Protein AF-A0A6I4ZEW6-F1 (afdb_monomer)

Mean predicted aligned error: 11.58 Å

Sequence (324 aa):
MRKKKIILRSLIVAILAIAGCTTSMFTWVALDTNDSAGEAEEFLHLLRERKTAEAYHDTTTAHFRALQTPQEFDKMMELLGLPLTYRLDVWRDRTLELDNRSRIRGTLIDLGGQDVKFTVDVVREQGDWKINAFVDDDRANVGPGAWFKQIPLREDLNLLTGKTMKVFRESIEAGDMSAFYNAMSDSFTIGITLERLQIKFRSYMDANYDLTGIEDLEPTYQELPVFEDIGLGIDEEDFTTIEDVMILRGYYPLKPKPVPFKLSYVYEHPEWKLFQFDISEPTITELSPQDCILWLQTQENKDPAQCFDIELNRTQRGIITDSR

Foldseek 3Di:
DVVVVVVVVVVVVVVVVVVVVVVVVVVVQCVQCVQLLVLVVVLLVCLLVVVLVCSVPPFADPFQCVQAPSVRSSLLSVQQPPSWAWDFPPVPQKDGCDPQKIKGWTWTQGPVRDTFIWIFIWGDDPNHIHTQEIETPVCVPVGGYYYYPGDDDLVVVLLVVLVLLVQVLVCLQVLACPSNLVQADPLQCVQDPRVRVSVVCVCSSVVVDPCPCLSVFGWDWPDRWDFDWDWDDPDPVRIDIDGGWTWTWTWRLDPPAIKTWIWTWDCDPPDTGTRDTDIDDRALAPDQLVVSQVSLVVHPHNPSCRSCVPVSVCVVVPPPPDDD

Radius of gyration: 28.44 Å; Cα contacts (8 Å, |Δi|>4): 461; chains: 1; bounding box: 77×47×100 Å

Solvent-accessible surface area (backbone atoms only — not comparable to full-atom values): 18182 Å² total; per-residue (Å²): 116,70,68,63,57,52,55,52,51,54,50,51,53,51,50,53,52,53,51,51,54,51,52,53,51,52,53,49,52,55,63,70,48,45,59,55,48,49,45,53,50,49,35,54,46,28,35,38,69,62,35,48,67,55,29,57,66,73,38,35,32,74,63,15,59,71,70,38,50,74,66,59,49,47,53,51,45,53,72,46,31,64,51,50,43,72,49,67,55,74,85,76,35,50,53,76,73,50,94,61,29,35,41,39,39,37,32,35,40,36,78,86,70,45,80,42,50,29,34,36,34,30,31,57,58,99,85,42,62,24,38,30,22,42,22,25,58,91,47,68,83,82,58,54,25,76,47,68,95,68,84,67,55,72,70,55,45,46,52,51,53,22,52,52,49,41,43,46,49,55,17,42,78,67,71,43,50,66,67,36,56,72,59,35,23,69,76,34,58,74,77,46,52,68,67,59,54,42,59,73,48,38,65,56,42,74,64,62,70,85,60,84,66,55,49,78,49,75,63,47,65,77,56,77,73,42,73,44,73,50,68,49,55,95,49,96,90,56,61,48,72,43,71,65,26,38,37,44,42,32,29,36,82,46,80,98,39,28,35,39,38,41,41,27,28,33,76,54,88,97,40,79,24,46,46,42,86,44,75,51,74,68,40,62,84,83,45,53,61,67,54,32,53,58,53,31,72,78,43,91,73,60,65,64,63,77,53,58,54,63,72,64,56,40,67,76,65,70,64,79,78,85,77,134

Secondary structure (DSSP, 8-state):
-HHHHHHHHHHHHHHHHHHHHHHHHHHHHHHHTHHHHHHHHHHHHHHHTT-HHHIIIIIB-HHHHHHS-HHHHHHHHHHT-SSPEEE--TTTSBPPPBTTEEEEEEEEE-TTS-EEEEEEEEEEETTEEEEEEEEEGGGTTS-SEEE---PPPHHHHHHHHHHHHHHHHHHHHHT--HHHHHTB-HHHHHHS-HHHHHHHTHHHHHHT---TTGGGSPPEESS--EEEEEEEESSTTSEEEEEEEEEEEEEE--SSS-EEEEEEEEEETTEEEEEEEEE--S-STTS-HHHHHHHHTTSS---THHHH-HHHHHHHTT------

pLDDT: mean 84.47, std 12.37, range [37.59, 97.44]

Nearest PDB structures (foldseek):
  3blz-assembly1_D  TM=6.556E-01  e=1.735E-01  Shewanella baltica OS155
  8dte-assembly1_A  TM=4.978E-01  e=6.685E-02  Neisseria gonorrhoeae NCCP11945
  3ecf-assembly2_C  TM=5.643E-01  e=5.639E-01  Trichormus variabilis ATCC 29413
  3lyg-assembly1_A-2  TM=5.525E-01  e=1.170E+00  Colwellia psychrerythraea 34H
  4o7p-assembly1_B  TM=5.341E-01  e=5.031E+00  Mycobacterium tuberculosis

Structure (mmCIF, N/CA/C/O backbone):
data_AF-A0A6I4ZEW6-F1
#
_entry.id   AF-A0A6I4ZEW6-F1
#
loop_
_atom_site.group_PDB
_atom_site.id
_atom_site.type_symbol
_atom_site.label_atom_id
_atom_site.label_alt_id
_atom_site.label_comp_id
_atom_site.label_asym_id
_atom_site.label_entity_id
_atom_site.label_seq_id
_atom_site.pdbx_PDB_ins_code
_atom_site.Cartn_x
_atom_site.Cartn_y
_atom_site.Cartn_z
_atom_site.occupancy
_atom_site.B_iso_or_equiv
_atom_site.auth_seq_id
_atom_site.auth_comp_id
_atom_site.auth_asym_id
_atom_site.auth_atom_id
_atom_site.pdbx_PDB_model_num
ATOM 1 N N . MET A 1 1 ? 6.596 25.771 -70.088 1.00 62.19 1 MET A N 1
ATOM 2 C CA . MET A 1 1 ? 6.778 24.333 -69.749 1.00 62.19 1 MET A CA 1
ATOM 3 C C . MET A 1 1 ? 8.099 23.996 -69.041 1.00 62.19 1 MET A C 1
ATOM 5 O O . MET A 1 1 ? 8.076 23.170 -68.138 1.00 62.19 1 MET A O 1
ATOM 9 N N . ARG A 1 2 ? 9.238 24.628 -69.373 1.00 75.00 2 ARG A N 1
ATOM 10 C CA . ARG A 1 2 ? 10.562 24.311 -68.784 1.00 75.00 2 ARG A CA 1
ATOM 11 C C . ARG A 1 2 ? 10.673 24.582 -67.268 1.00 75.00 2 ARG A C 1
ATOM 13 O O . ARG A 1 2 ? 11.187 23.737 -66.550 1.00 75.00 2 ARG A O 1
ATOM 20 N N . LYS A 1 3 ? 10.093 25.688 -66.771 1.00 74.00 3 LYS A N 1
ATOM 21 C CA . LYS A 1 3 ? 10.074 26.037 -65.331 1.00 74.00 3 LYS A CA 1
ATOM 22 C C . LYS A 1 3 ? 9.332 25.004 -64.460 1.00 74.00 3 LYS A C 1
ATOM 24 O O . LYS A 1 3 ? 9.847 24.615 -63.423 1.00 74.00 3 LYS A O 1
ATOM 29 N N . LYS A 1 4 ? 8.186 24.478 -64.923 1.00 75.94 4 LYS A N 1
ATOM 30 C CA . LYS A 1 4 ? 7.420 23.432 -64.209 1.00 75.94 4 LYS A CA 1
ATOM 31 C C . LYS A 1 4 ? 8.205 22.117 -64.060 1.00 75.94 4 LYS A C 1
ATOM 33 O O . LYS A 1 4 ? 8.148 21.494 -63.009 1.00 75.94 4 LYS A O 1
ATOM 38 N N . LYS A 1 5 ? 8.984 21.725 -65.080 1.00 79.44 5 LYS A N 1
ATOM 39 C CA . LYS A 1 5 ? 9.842 20.523 -65.024 1.00 79.44 5 LYS A CA 1
ATOM 40 C C . LYS A 1 5 ? 11.017 20.671 -64.051 1.00 79.44 5 LYS A C 1
ATOM 42 O O . LYS A 1 5 ? 11.417 19.680 -63.453 1.00 79.44 5 LYS A O 1
ATOM 47 N N . ILE A 1 6 ? 11.564 21.879 -63.902 1.00 84.50 6 ILE A N 1
ATOM 48 C CA . ILE A 1 6 ? 12.651 22.150 -62.949 1.00 84.50 6 ILE A CA 1
ATOM 49 C C . ILE A 1 6 ? 12.119 22.072 -61.514 1.00 84.50 6 ILE A C 1
ATOM 51 O O . ILE A 1 6 ? 12.685 21.332 -60.721 1.00 84.50 6 ILE A O 1
ATOM 55 N N . ILE A 1 7 ? 10.984 22.725 -61.230 1.00 84.44 7 ILE A N 1
ATOM 56 C CA . ILE A 1 7 ? 10.347 22.714 -59.901 1.00 84.44 7 ILE A CA 1
ATOM 57 C C . ILE A 1 7 ? 9.987 21.285 -59.460 1.00 84.44 7 ILE A C 1
ATOM 59 O O . ILE A 1 7 ? 10.278 20.897 -58.332 1.00 84.44 7 ILE A O 1
ATOM 63 N N . LEU A 1 8 ? 9.417 20.473 -60.359 1.00 85.12 8 LEU A N 1
ATOM 64 C CA . LEU A 1 8 ? 9.071 19.081 -60.053 1.00 85.12 8 LEU A CA 1
ATOM 65 C C . LEU A 1 8 ? 10.310 18.225 -59.737 1.00 85.12 8 LEU A C 1
ATOM 67 O O . LEU A 1 8 ? 10.281 17.430 -58.806 1.00 85.12 8 LEU A O 1
ATOM 71 N N . ARG A 1 9 ? 11.416 18.407 -60.474 1.00 87.50 9 ARG A N 1
ATOM 72 C CA . ARG A 1 9 ? 12.669 17.678 -60.217 1.00 87.50 9 ARG A CA 1
ATOM 73 C C . ARG A 1 9 ? 13.293 18.062 -58.878 1.00 87.50 9 ARG A C 1
ATOM 75 O O . ARG A 1 9 ? 13.709 17.171 -58.150 1.00 87.50 9 ARG A O 1
ATOM 82 N N . SER A 1 10 ? 13.313 19.350 -58.532 1.00 83.62 10 SER A N 1
ATOM 83 C CA . SER A 1 10 ? 13.790 19.793 -57.216 1.00 83.62 10 SER A CA 1
ATOM 84 C C . SER A 1 10 ? 12.930 19.250 -56.074 1.00 83.62 10 SER A C 1
ATOM 86 O O . SER A 1 10 ? 13.472 18.859 -55.048 1.00 83.62 10 SER A O 1
ATOM 88 N N . LEU A 1 11 ? 11.610 19.159 -56.266 1.00 87.31 11 LEU A N 1
ATOM 89 C CA . LEU A 1 11 ? 10.698 18.637 -55.248 1.00 87.31 11 LEU A CA 1
ATOM 90 C C . LEU A 1 11 ? 10.891 17.129 -55.023 1.00 87.31 11 LEU A C 1
ATOM 92 O O . LEU A 1 11 ? 10.929 16.682 -53.884 1.00 87.31 11 LEU A O 1
ATOM 96 N N . ILE A 1 12 ? 11.097 16.355 -56.095 1.00 88.31 12 ILE A N 1
ATOM 97 C CA . ILE A 1 12 ? 11.402 14.917 -56.004 1.00 88.31 12 ILE A CA 1
ATOM 98 C C . ILE A 1 12 ? 12.728 14.682 -55.270 1.00 88.31 12 ILE A C 1
ATOM 100 O O . ILE A 1 12 ? 12.793 13.824 -54.396 1.00 88.31 12 ILE A O 1
ATOM 104 N N . VAL A 1 13 ? 13.773 15.456 -55.585 1.00 88.38 13 VAL A N 1
ATOM 105 C CA . VAL A 1 13 ? 15.075 15.344 -54.902 1.00 88.38 13 VAL A CA 1
ATOM 106 C C . VAL A 1 13 ? 14.951 15.693 -53.418 1.00 88.38 13 VAL A C 1
ATOM 108 O O . VAL A 1 13 ? 15.500 14.979 -52.587 1.00 88.38 13 VAL A O 1
ATOM 111 N N . ALA A 1 14 ? 14.190 16.737 -53.075 1.00 86.12 14 ALA A N 1
ATOM 112 C CA . ALA A 1 14 ? 13.941 17.104 -51.683 1.00 86.12 14 ALA A CA 1
ATOM 113 C C . ALA A 1 14 ? 13.192 15.997 -50.919 1.00 86.12 14 ALA A C 1
ATOM 115 O O . ALA A 1 14 ? 13.605 15.637 -49.822 1.00 86.12 14 ALA A O 1
ATOM 116 N N . ILE A 1 15 ? 12.146 15.405 -51.507 1.00 88.38 15 ILE A N 1
ATOM 117 C CA . ILE A 1 15 ? 11.402 14.298 -50.881 1.00 88.38 15 ILE A CA 1
ATOM 118 C C . ILE A 1 15 ? 12.298 13.072 -50.691 1.00 88.38 15 ILE A C 1
ATOM 120 O O . ILE A 1 15 ? 12.280 12.480 -49.619 1.00 88.38 15 ILE A O 1
ATOM 124 N N . LEU A 1 16 ? 13.106 12.704 -51.691 1.00 84.62 16 LEU A N 1
ATOM 125 C CA . LEU A 1 16 ? 14.027 11.568 -51.582 1.00 84.62 16 LEU A CA 1
ATOM 126 C C . LEU A 1 16 ? 15.111 11.797 -50.522 1.00 84.62 16 LEU A C 1
ATOM 128 O O . LEU A 1 16 ? 15.464 10.860 -49.814 1.00 84.62 16 LEU A O 1
ATOM 132 N N . ALA A 1 17 ? 15.606 13.029 -50.376 1.00 86.88 17 ALA A N 1
ATOM 133 C CA . ALA A 1 17 ? 16.561 13.376 -49.328 1.00 86.88 17 ALA A CA 1
ATOM 134 C C . ALA A 1 17 ? 15.932 13.272 -47.928 1.00 86.88 17 ALA A C 1
ATOM 136 O O . ALA A 1 17 ? 16.521 12.667 -47.038 1.00 86.88 17 ALA A O 1
ATOM 137 N N . ILE A 1 18 ? 14.714 13.794 -47.740 1.00 85.12 18 ILE A N 1
ATOM 138 C CA . ILE A 1 18 ? 13.984 13.688 -46.466 1.00 85.12 18 ILE A CA 1
ATOM 139 C C . ILE A 1 18 ? 13.653 12.224 -46.153 1.00 85.12 18 ILE A C 1
ATOM 141 O O . ILE A 1 18 ? 13.860 11.772 -45.028 1.00 85.12 18 ILE A O 1
ATOM 145 N N . ALA A 1 19 ? 13.187 11.465 -47.147 1.00 81.25 19 ALA A N 1
ATOM 146 C CA . ALA A 1 19 ? 12.904 10.043 -47.000 1.00 81.25 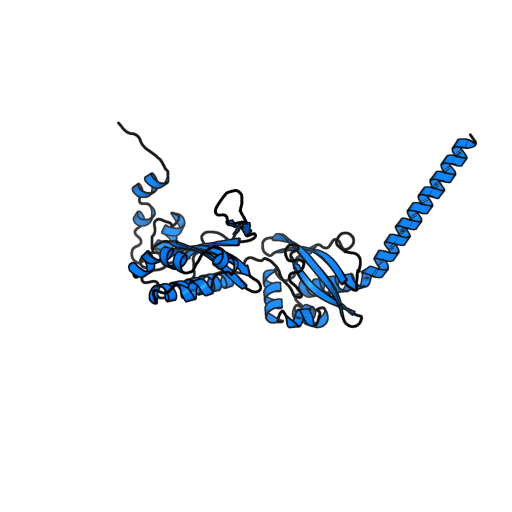19 ALA A CA 1
ATOM 147 C C . ALA A 1 19 ? 14.166 9.264 -46.608 1.00 81.25 19 ALA A C 1
ATOM 149 O O . ALA A 1 19 ? 14.101 8.481 -45.676 1.00 81.25 19 ALA A O 1
ATOM 150 N N . GLY A 1 20 ? 15.310 9.527 -47.250 1.00 83.06 20 GLY A N 1
ATOM 151 C CA . GLY A 1 20 ? 16.589 8.894 -46.915 1.00 83.06 20 GLY A CA 1
ATOM 152 C C . GLY A 1 20 ? 17.084 9.229 -45.506 1.00 83.06 20 GLY A C 1
ATOM 153 O O . GLY A 1 20 ? 17.502 8.330 -44.783 1.00 83.06 20 GLY A O 1
ATOM 154 N N . CYS A 1 21 ? 16.995 10.497 -45.088 1.00 82.00 21 CYS A N 1
ATOM 155 C CA . CYS A 1 21 ? 17.388 10.907 -43.736 1.00 82.00 21 CYS A CA 1
ATOM 156 C C . CYS A 1 21 ? 16.485 10.286 -42.660 1.00 82.00 21 CYS A C 1
ATOM 158 O O . CYS A 1 21 ? 16.973 9.841 -41.621 1.00 82.00 21 CYS A O 1
ATOM 160 N N . THR A 1 22 ? 15.174 10.236 -42.911 1.00 79.81 22 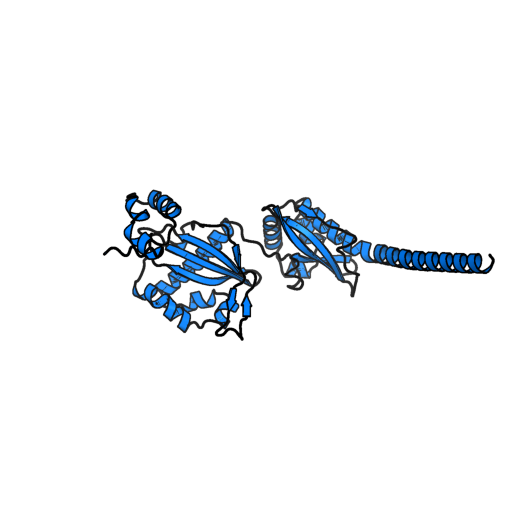THR A N 1
ATOM 161 C CA . THR A 1 22 ? 14.219 9.632 -41.973 1.00 79.81 22 THR A CA 1
ATOM 162 C C . THR A 1 22 ? 14.418 8.123 -41.875 1.00 79.81 22 THR A C 1
ATOM 164 O O . THR A 1 22 ? 14.558 7.624 -40.763 1.00 79.81 22 THR A O 1
ATOM 167 N N . THR A 1 23 ? 14.551 7.389 -42.988 1.00 73.88 23 THR A N 1
ATOM 168 C CA . THR A 1 23 ? 14.849 5.947 -42.920 1.00 73.88 23 THR A CA 1
ATOM 169 C C . THR A 1 23 ? 16.179 5.658 -42.246 1.00 73.88 23 THR A C 1
ATOM 171 O O . THR A 1 23 ? 16.209 4.752 -41.422 1.00 73.88 23 THR A O 1
ATOM 174 N N . SER A 1 24 ? 17.243 6.431 -42.508 1.00 72.88 24 SER A N 1
ATOM 175 C CA . SER A 1 24 ? 18.534 6.217 -41.837 1.00 72.88 24 SER A CA 1
ATOM 176 C C . SER A 1 24 ? 18.447 6.406 -40.322 1.00 72.88 24 SER A C 1
ATOM 178 O O . SER A 1 24 ? 19.003 5.606 -39.571 1.00 72.88 24 SER A O 1
ATOM 180 N N . MET A 1 25 ? 17.704 7.424 -39.871 1.00 74.81 25 MET A N 1
ATOM 181 C CA . MET A 1 25 ? 17.493 7.692 -38.449 1.00 74.81 25 MET A CA 1
ATOM 182 C C . MET A 1 25 ? 16.694 6.560 -37.793 1.00 74.81 25 MET A C 1
ATOM 184 O O . MET A 1 25 ? 17.085 6.071 -36.738 1.00 74.81 25 MET A O 1
ATOM 188 N N . PHE A 1 26 ? 15.636 6.077 -38.451 1.00 71.12 26 PHE A N 1
ATOM 189 C CA . PHE A 1 26 ? 14.843 4.951 -37.958 1.00 71.12 26 PHE A CA 1
ATOM 190 C C . PHE A 1 26 ? 15.623 3.633 -37.920 1.00 71.12 26 PHE A C 1
ATOM 192 O O . PHE A 1 26 ? 15.496 2.896 -36.948 1.00 71.12 26 PHE A O 1
ATOM 199 N N . THR A 1 27 ? 16.464 3.342 -38.918 1.00 68.62 27 THR A N 1
ATOM 200 C CA . THR A 1 27 ? 17.327 2.149 -38.889 1.00 68.62 27 THR A CA 1
ATOM 201 C C . THR A 1 27 ? 18.400 2.225 -37.811 1.00 68.62 27 THR A C 1
ATOM 203 O O . THR A 1 27 ? 18.719 1.200 -37.223 1.00 68.62 27 THR A O 1
ATOM 206 N N . TRP A 1 28 ? 18.944 3.414 -37.532 1.00 70.06 28 TRP A N 1
ATOM 207 C CA . TRP A 1 28 ? 19.934 3.586 -36.470 1.00 70.06 28 TRP A CA 1
ATOM 208 C C . TRP A 1 28 ? 19.309 3.347 -35.094 1.00 70.06 28 TRP A C 1
ATOM 210 O O . TRP A 1 28 ? 19.798 2.500 -34.358 1.00 70.06 28 TRP A O 1
ATOM 220 N N . VAL A 1 29 ? 18.164 3.976 -34.804 1.00 64.62 29 VAL A N 1
ATOM 221 C CA . VAL A 1 29 ? 17.418 3.737 -33.555 1.00 64.62 29 VAL A CA 1
ATOM 222 C C . VAL A 1 29 ? 17.021 2.265 -33.416 1.00 64.62 29 VAL A C 1
ATOM 224 O O . VAL A 1 29 ? 17.160 1.698 -32.339 1.00 64.62 29 VAL A O 1
ATOM 227 N N . ALA A 1 30 ? 16.568 1.624 -34.498 1.00 62.75 30 ALA A N 1
ATOM 228 C CA . ALA A 1 30 ? 16.168 0.220 -34.467 1.00 62.75 30 ALA A CA 1
ATOM 229 C C . ALA A 1 30 ? 17.332 -0.746 -34.205 1.00 62.75 30 ALA A C 1
ATOM 231 O O . ALA A 1 30 ? 17.093 -1.787 -33.613 1.00 62.75 30 ALA A O 1
ATOM 232 N N . LEU A 1 31 ? 18.554 -0.437 -34.650 1.00 66.06 31 LEU A N 1
ATOM 233 C CA . LEU A 1 31 ? 19.732 -1.276 -34.401 1.00 66.06 31 LEU A CA 1
ATOM 234 C C . LEU A 1 31 ? 20.334 -1.038 -33.017 1.00 66.06 31 LEU A C 1
ATOM 236 O O . LEU A 1 31 ? 20.744 -1.997 -32.378 1.00 66.06 31 LEU A O 1
ATOM 240 N N . ASP A 1 32 ? 20.381 0.217 -32.573 1.00 67.25 32 ASP A N 1
ATOM 241 C CA . ASP A 1 32 ? 20.989 0.596 -31.295 1.00 67.25 32 ASP A CA 1
ATOM 242 C C . ASP A 1 32 ? 20.117 0.120 -30.123 1.00 67.25 32 ASP A C 1
ATOM 244 O O . ASP A 1 32 ? 20.606 -0.519 -29.205 1.00 67.25 32 ASP A O 1
ATOM 248 N N . THR A 1 33 ? 18.794 0.306 -30.222 1.00 62.66 33 THR A N 1
ATOM 249 C CA . THR A 1 33 ? 17.847 -0.005 -29.132 1.00 62.66 33 THR A CA 1
ATOM 250 C C . THR A 1 33 ? 17.285 -1.428 -29.134 1.00 62.66 33 THR A C 1
ATOM 252 O O . THR A 1 33 ? 16.393 -1.749 -28.342 1.00 62.66 33 THR A O 1
ATOM 255 N N . ASN A 1 34 ? 17.733 -2.286 -30.055 1.00 68.62 34 ASN A N 1
ATOM 256 C CA . ASN A 1 34 ? 17.187 -3.637 -30.178 1.00 68.62 34 ASN A CA 1
ATOM 257 C C . ASN A 1 34 ? 17.508 -4.497 -28.950 1.00 68.62 34 ASN A C 1
ATOM 259 O O . ASN A 1 34 ? 16.669 -5.287 -28.524 1.00 68.62 34 ASN A O 1
ATOM 263 N N . ASP A 1 35 ? 18.700 -4.318 -28.380 1.00 81.44 35 ASP A N 1
ATOM 264 C CA . ASP A 1 35 ? 19.226 -5.211 -27.351 1.00 81.44 35 ASP A CA 1
ATOM 265 C C . ASP A 1 35 ? 18.598 -4.927 -25.978 1.00 81.44 35 ASP A C 1
ATOM 267 O O . ASP A 1 35 ? 18.123 -5.853 -25.323 1.00 81.44 35 ASP A O 1
ATOM 271 N N . SER A 1 36 ? 18.498 -3.656 -25.560 1.00 86.94 36 SER A N 1
ATOM 272 C CA . SER A 1 36 ? 17.860 -3.309 -24.277 1.00 86.94 36 SER A CA 1
ATOM 273 C C . SER A 1 36 ? 16.382 -3.686 -24.231 1.00 86.94 36 SER A C 1
ATOM 275 O O . SER A 1 36 ? 15.852 -4.057 -23.182 1.00 86.94 36 SER A O 1
ATOM 277 N N . ALA A 1 37 ? 15.707 -3.605 -25.373 1.00 85.50 37 ALA A N 1
ATOM 278 C CA . ALA A 1 37 ? 14.302 -3.935 -25.454 1.00 85.50 37 AL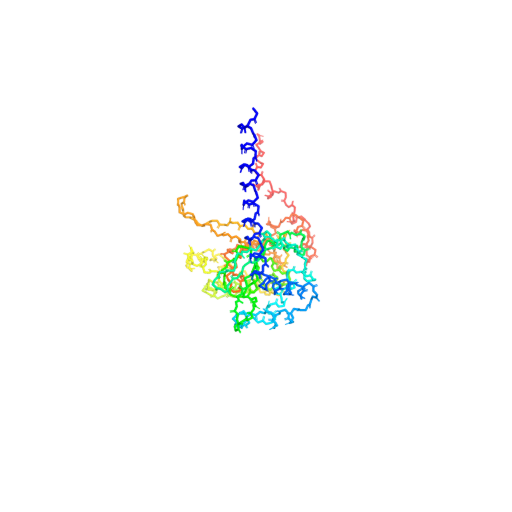A A CA 1
ATOM 279 C C . ALA A 1 37 ? 14.023 -5.424 -25.630 1.00 85.50 37 ALA A C 1
ATOM 281 O O . ALA A 1 37 ? 13.009 -5.888 -25.114 1.00 85.50 37 ALA A O 1
ATOM 282 N N . GLY A 1 38 ? 14.924 -6.166 -26.279 1.00 88.44 38 GLY A N 1
ATOM 283 C CA . GLY A 1 38 ? 14.895 -7.626 -26.247 1.00 88.44 38 GLY A CA 1
ATOM 284 C C . GLY A 1 38 ? 14.928 -8.144 -24.810 1.00 88.44 38 GLY A C 1
ATOM 285 O O . GLY A 1 38 ? 14.094 -8.967 -24.446 1.00 88.44 38 GLY A O 1
ATOM 286 N N . GLU A 1 39 ? 15.791 -7.569 -23.969 1.00 92.00 39 GLU A N 1
ATOM 287 C CA . GLU A 1 39 ? 15.915 -7.984 -22.569 1.00 92.00 39 GLU A CA 1
ATOM 288 C C . GLU A 1 39 ? 14.659 -7.690 -21.734 1.00 92.00 39 GLU A C 1
ATOM 290 O O . GLU A 1 39 ? 14.190 -8.524 -20.961 1.00 92.00 39 GLU A O 1
ATOM 295 N N . ALA A 1 40 ? 14.060 -6.509 -21.899 1.00 92.44 40 ALA A N 1
ATOM 296 C CA . ALA A 1 40 ? 12.807 -6.195 -21.216 1.00 92.44 40 ALA A CA 1
ATOM 297 C C . ALA A 1 40 ? 11.640 -7.065 -21.694 1.00 92.44 40 ALA A C 1
ATOM 299 O O . ALA A 1 40 ? 10.796 -7.461 -20.890 1.00 92.44 40 ALA A O 1
ATOM 300 N N . GLU A 1 41 ? 11.577 -7.368 -22.992 1.00 91.94 41 GLU A N 1
ATOM 301 C CA . GLU A 1 41 ? 10.586 -8.292 -23.539 1.00 91.94 41 GLU A CA 1
ATOM 302 C C . GLU A 1 41 ? 10.786 -9.709 -22.989 1.00 91.94 41 GLU A C 1
ATOM 304 O O . GLU A 1 41 ? 9.795 -10.350 -22.640 1.00 91.94 41 GLU A O 1
ATOM 309 N N . GLU A 1 42 ? 12.030 -10.174 -22.842 1.00 94.50 42 GLU A N 1
ATOM 310 C CA . GLU A 1 42 ? 12.369 -11.459 -22.220 1.00 94.50 42 GLU A CA 1
ATOM 311 C C . GLU A 1 42 ? 11.958 -11.509 -20.743 1.00 94.50 42 GLU A C 1
ATOM 313 O O . GLU A 1 42 ? 11.263 -12.441 -20.330 1.00 94.50 42 GLU A O 1
ATOM 318 N N . PHE A 1 43 ? 12.266 -10.473 -19.962 1.00 96.19 43 PHE A N 1
ATOM 319 C CA . PHE A 1 43 ? 11.801 -10.353 -18.579 1.00 96.19 43 PHE A CA 1
ATOM 320 C C . PHE A 1 43 ? 10.270 -10.446 -18.469 1.00 96.19 43 PHE A C 1
ATOM 322 O O . PHE A 1 43 ? 9.740 -11.272 -17.721 1.00 96.19 43 PHE A O 1
ATOM 329 N N . LEU A 1 44 ? 9.537 -9.647 -19.253 1.00 94.75 44 LEU A N 1
ATOM 330 C CA . LEU A 1 44 ? 8.069 -9.665 -19.266 1.00 94.75 44 LEU A CA 1
ATOM 331 C C . LEU A 1 44 ? 7.515 -11.012 -19.758 1.00 94.75 44 LEU A C 1
ATOM 333 O O . LEU A 1 44 ? 6.475 -11.475 -19.282 1.00 94.75 44 LEU A O 1
ATOM 337 N N . HIS A 1 45 ? 8.212 -11.663 -20.690 1.00 94.75 45 HIS A N 1
ATOM 338 C CA . HIS A 1 45 ? 7.869 -12.990 -21.183 1.00 94.75 45 HIS A CA 1
ATOM 339 C C . HIS A 1 45 ? 7.972 -14.048 -20.081 1.00 94.75 45 HIS A C 1
ATOM 341 O O . HIS A 1 45 ? 7.038 -14.831 -19.905 1.00 94.75 45 HIS A O 1
ATOM 347 N N . LEU A 1 46 ? 9.061 -14.052 -19.307 1.00 96.75 46 LEU A N 1
ATOM 348 C CA . LEU A 1 46 ? 9.244 -14.963 -18.175 1.00 96.75 46 LEU A CA 1
ATOM 349 C C . LEU A 1 46 ? 8.146 -14.771 -17.121 1.00 96.75 46 LEU A C 1
ATOM 351 O O . LEU A 1 46 ? 7.577 -15.753 -16.639 1.00 96.75 46 LEU A O 1
ATOM 355 N N . LEU A 1 47 ? 7.763 -13.522 -16.831 1.00 95.38 47 LEU A N 1
ATOM 356 C CA . LEU A 1 47 ? 6.636 -13.222 -15.942 1.00 95.38 47 LEU A CA 1
ATOM 357 C C . LEU A 1 47 ? 5.306 -13.752 -16.493 1.00 95.38 47 LEU A C 1
ATOM 359 O O . LEU A 1 47 ? 4.532 -14.382 -15.771 1.00 95.38 47 LEU A O 1
ATOM 363 N N . ARG A 1 48 ? 5.049 -13.592 -17.793 1.00 94.06 48 ARG A N 1
ATOM 364 C CA . ARG A 1 48 ? 3.877 -14.187 -18.453 1.00 94.06 48 ARG A CA 1
ATOM 365 C C . ARG A 1 48 ? 3.878 -15.719 -18.393 1.00 94.06 48 ARG A C 1
ATOM 367 O O . ARG A 1 48 ? 2.814 -16.324 -18.324 1.00 94.06 48 ARG A O 1
ATOM 374 N N . GLU A 1 49 ? 5.042 -16.359 -18.381 1.00 95.69 49 GLU A N 1
ATOM 375 C CA . GLU A 1 49 ? 5.183 -17.815 -18.228 1.00 95.69 49 GLU A CA 1
ATOM 376 C C . GLU A 1 49 ? 5.193 -18.297 -16.767 1.00 95.69 49 GLU A C 1
ATOM 378 O O . GLU A 1 49 ? 5.339 -19.495 -16.527 1.00 95.69 49 GLU A O 1
ATOM 383 N N . ARG A 1 50 ? 5.002 -17.398 -15.787 1.00 94.88 50 ARG A N 1
ATOM 384 C CA . ARG A 1 50 ? 5.101 -17.678 -14.339 1.00 94.88 50 ARG A CA 1
ATOM 385 C C . ARG A 1 50 ? 6.485 -18.162 -13.889 1.00 94.88 50 ARG A C 1
ATOM 387 O O . ARG A 1 50 ? 6.610 -18.827 -12.865 1.00 94.88 50 ARG A O 1
ATOM 394 N N . LYS A 1 51 ? 7.534 -17.814 -14.630 1.00 96.44 51 LYS A N 1
ATOM 395 C CA . LYS A 1 51 ? 8.931 -18.112 -14.296 1.00 96.44 51 LYS A CA 1
ATOM 396 C C . LYS A 1 51 ? 9.549 -16.953 -13.513 1.00 96.44 51 LYS A C 1
ATOM 398 O O . LYS A 1 51 ? 10.524 -16.345 -13.945 1.00 96.44 51 LYS A O 1
ATOM 403 N N . THR A 1 52 ? 8.956 -16.615 -12.369 1.00 95.25 52 THR A N 1
ATOM 404 C CA . THR A 1 52 ? 9.360 -15.458 -11.547 1.00 95.25 52 THR A CA 1
ATOM 405 C C . THR A 1 52 ? 10.791 -15.568 -11.039 1.00 95.25 52 THR A C 1
ATOM 407 O O . THR A 1 52 ? 11.518 -14.578 -11.052 1.00 95.25 52 THR A O 1
ATOM 410 N N . ALA A 1 53 ? 11.228 -16.772 -10.666 1.00 96.19 53 ALA A N 1
ATOM 411 C CA . ALA A 1 53 ? 12.597 -17.019 -10.227 1.00 96.19 53 ALA A CA 1
ATOM 412 C C . ALA A 1 53 ? 13.628 -16.756 -11.341 1.00 96.19 53 ALA A C 1
ATOM 414 O O . ALA A 1 53 ? 14.626 -16.089 -11.086 1.00 96.19 53 ALA A O 1
ATOM 415 N N . GLU A 1 54 ? 13.375 -17.234 -12.565 1.00 97.12 54 GLU A N 1
ATOM 416 C CA . GLU A 1 54 ? 14.241 -16.987 -13.733 1.00 97.12 54 GLU A CA 1
ATOM 417 C C . GLU A 1 54 ? 14.237 -15.494 -14.086 1.00 97.12 54 GLU A C 1
ATOM 419 O O . GLU A 1 54 ? 15.295 -14.878 -14.185 1.00 97.12 54 GLU A O 1
ATOM 424 N N . ALA A 1 55 ? 13.053 -14.868 -14.148 1.00 97.12 55 ALA A N 1
ATOM 425 C CA . ALA A 1 55 ? 12.922 -13.430 -14.387 1.00 97.12 55 ALA A CA 1
ATOM 426 C C . ALA A 1 55 ? 13.761 -12.622 -13.386 1.00 97.12 55 ALA A C 1
ATOM 428 O O . ALA A 1 55 ? 14.537 -11.752 -13.775 1.00 97.12 55 ALA A O 1
ATOM 429 N N . TYR A 1 56 ? 13.657 -12.948 -12.097 1.00 97.44 56 TYR A N 1
ATOM 430 C CA . TYR A 1 56 ? 14.387 -12.273 -11.034 1.00 97.44 56 TYR A CA 1
ATOM 431 C C . TYR A 1 56 ? 15.899 -12.532 -11.089 1.00 97.44 56 TYR A C 1
ATOM 433 O O . TYR A 1 56 ? 16.684 -11.598 -10.943 1.00 97.44 56 TYR A O 1
ATOM 441 N N . HIS A 1 57 ? 16.346 -13.774 -11.268 1.00 96.00 57 HIS A N 1
ATOM 442 C CA . HIS A 1 57 ? 17.771 -14.101 -11.184 1.00 96.00 57 HIS A CA 1
ATOM 443 C C . HIS A 1 57 ? 18.548 -13.764 -12.454 1.00 96.00 57 HIS A C 1
ATOM 445 O O . HIS A 1 57 ? 19.662 -13.242 -12.348 1.00 96.00 57 HIS A O 1
ATOM 451 N N . ASP A 1 58 ? 17.959 -14.022 -13.617 1.00 95.31 58 ASP A N 1
ATOM 452 C CA . ASP A 1 58 ? 18.696 -14.046 -14.878 1.00 95.31 58 ASP A CA 1
ATOM 453 C C . ASP A 1 58 ? 18.673 -12.681 -15.571 1.00 95.31 58 ASP A C 1
ATOM 455 O O . ASP A 1 58 ? 19.689 -12.263 -16.123 1.00 95.31 58 ASP A O 1
ATOM 459 N N . THR A 1 59 ? 17.569 -11.935 -15.445 1.00 96.50 59 THR A N 1
ATOM 460 C CA . THR A 1 59 ? 17.378 -10.682 -16.201 1.00 96.50 59 THR A CA 1
ATOM 461 C C . THR A 1 59 ? 17.592 -9.407 -15.376 1.00 96.50 59 THR A C 1
ATOM 463 O O . THR A 1 59 ? 17.800 -8.335 -15.939 1.00 96.50 59 THR A O 1
ATOM 466 N N . THR A 1 60 ? 17.557 -9.459 -14.037 1.00 97.19 60 THR A N 1
ATOM 467 C CA . THR A 1 60 ? 17.669 -8.241 -13.203 1.00 97.19 60 THR A CA 1
ATOM 468 C C . THR A 1 60 ? 19.117 -7.871 -12.864 1.00 97.19 60 THR A C 1
ATOM 470 O O . THR A 1 60 ? 20.040 -8.687 -12.950 1.00 97.19 60 THR A O 1
ATOM 473 N N . THR A 1 61 ? 19.360 -6.629 -12.444 1.00 97.12 61 THR A N 1
ATOM 474 C CA . THR A 1 61 ? 20.685 -6.190 -11.973 1.00 97.12 61 THR A CA 1
ATOM 475 C C . THR A 1 61 ? 21.012 -6.729 -10.579 1.00 97.12 61 THR A C 1
ATOM 477 O O . THR A 1 61 ? 20.136 -7.086 -9.790 1.00 97.12 61 THR A O 1
ATOM 480 N N . ALA A 1 62 ? 22.294 -6.729 -10.208 1.00 95.50 62 ALA A N 1
ATOM 481 C CA . ALA A 1 62 ? 22.691 -7.017 -8.830 1.00 95.50 62 ALA A CA 1
ATOM 482 C C . ALA A 1 62 ? 22.104 -6.004 -7.829 1.00 95.50 62 ALA A C 1
ATOM 484 O O . ALA A 1 62 ? 21.810 -6.371 -6.695 1.00 95.50 62 ALA A O 1
ATOM 485 N N . HIS A 1 63 ? 21.907 -4.749 -8.249 1.00 93.12 63 HIS A N 1
ATOM 486 C CA . HIS A 1 63 ? 21.324 -3.703 -7.408 1.00 93.12 63 HIS A CA 1
ATOM 487 C C . HIS A 1 63 ? 19.828 -3.935 -7.162 1.00 93.12 63 HIS A C 1
ATOM 489 O O . HIS A 1 63 ? 19.387 -3.815 -6.024 1.00 93.12 63 HIS A O 1
ATOM 495 N N . PHE A 1 64 ? 19.074 -4.350 -8.185 1.00 95.50 64 PHE A N 1
ATOM 496 C CA . PHE A 1 64 ? 17.686 -4.797 -8.031 1.00 95.50 64 PHE A CA 1
ATOM 497 C C . PHE A 1 64 ? 17.597 -5.859 -6.928 1.00 95.50 64 PHE A C 1
ATOM 499 O O . PHE A 1 64 ? 16.872 -5.696 -5.948 1.00 95.50 64 PHE A O 1
ATOM 506 N N . ARG A 1 65 ? 18.417 -6.911 -7.043 1.00 95.50 65 ARG A N 1
ATOM 507 C CA . ARG A 1 65 ? 18.423 -8.043 -6.104 1.00 95.50 65 ARG A CA 1
ATOM 508 C C . ARG A 1 65 ? 18.973 -7.727 -4.715 1.00 95.50 65 ARG A C 1
ATOM 510 O O . ARG A 1 65 ? 18.839 -8.543 -3.807 1.00 95.50 65 ARG A O 1
ATOM 517 N N . ALA A 1 66 ? 19.655 -6.595 -4.558 1.00 91.94 66 ALA A N 1
ATOM 518 C CA . ALA A 1 66 ? 20.140 -6.133 -3.263 1.00 91.94 66 ALA A CA 1
ATOM 519 C C . ALA A 1 66 ? 19.053 -5.393 -2.468 1.00 91.94 66 ALA A C 1
ATOM 521 O O . ALA A 1 66 ? 19.147 -5.339 -1.245 1.00 91.94 66 ALA A O 1
ATOM 522 N N . LEU A 1 67 ? 18.056 -4.819 -3.152 1.00 88.88 67 LEU A N 1
ATOM 523 C CA . LEU A 1 67 ? 16.993 -4.015 -2.539 1.00 88.88 67 LEU A CA 1
ATOM 524 C C . LEU A 1 67 ? 15.678 -4.770 -2.359 1.00 88.88 67 LEU A C 1
ATOM 526 O O . LEU A 1 67 ? 14.925 -4.455 -1.446 1.00 88.88 67 LEU A O 1
ATOM 530 N N . GLN A 1 68 ? 15.403 -5.748 -3.213 1.00 90.88 68 GLN A N 1
ATOM 531 C CA . GLN A 1 68 ? 14.200 -6.566 -3.146 1.00 90.88 68 GLN A CA 1
ATOM 532 C C . GLN A 1 68 ? 14.613 -8.026 -3.113 1.00 90.88 68 GLN A C 1
ATOM 534 O O . GLN A 1 68 ? 15.394 -8.442 -3.959 1.00 90.88 68 GLN A O 1
ATOM 539 N N . THR A 1 69 ? 14.107 -8.803 -2.161 1.00 92.88 69 THR A N 1
ATOM 540 C CA . THR A 1 69 ? 14.354 -10.247 -2.083 1.00 92.88 69 THR A CA 1
ATOM 541 C C . THR A 1 69 ? 13.542 -11.016 -3.135 1.00 92.88 69 THR A C 1
ATOM 543 O O . THR A 1 69 ? 12.516 -10.520 -3.611 1.00 92.88 69 THR A O 1
ATOM 546 N N . PRO A 1 70 ? 13.927 -12.265 -3.474 1.00 94.00 70 PRO A N 1
ATOM 547 C CA . PRO A 1 70 ? 13.139 -13.096 -4.384 1.00 94.00 70 PRO A CA 1
ATOM 548 C C . PRO A 1 70 ? 11.689 -13.289 -3.919 1.00 94.00 70 PRO A C 1
ATOM 550 O O . PRO A 1 70 ? 10.783 -13.288 -4.742 1.00 94.00 70 PRO A O 1
ATOM 553 N N . GLN A 1 71 ? 11.458 -13.433 -2.608 1.00 90.69 71 GLN A N 1
ATOM 554 C CA . GLN A 1 71 ? 10.123 -13.631 -2.036 1.00 90.69 71 GLN A CA 1
ATOM 555 C C . GLN A 1 71 ? 9.255 -12.373 -2.149 1.00 90.69 71 GLN A C 1
ATOM 557 O O . GLN A 1 71 ? 8.075 -12.467 -2.472 1.00 90.69 71 GLN A O 1
ATOM 562 N N . GLU A 1 72 ? 9.830 -11.194 -1.902 1.00 88.62 72 GLU A N 1
ATOM 563 C CA . GLU A 1 72 ? 9.123 -9.918 -2.070 1.00 88.62 72 GLU A CA 1
ATOM 564 C C . GLU A 1 72 ? 8.790 -9.649 -3.538 1.00 88.62 72 GLU A C 1
ATOM 566 O O . GLU A 1 72 ? 7.704 -9.157 -3.841 1.00 88.62 72 GLU A O 1
ATOM 571 N N . PHE A 1 73 ? 9.707 -9.992 -4.447 1.00 92.69 73 PHE A N 1
ATOM 572 C CA . PHE A 1 73 ? 9.464 -9.906 -5.881 1.00 92.69 73 PHE A CA 1
ATOM 573 C C . PHE A 1 73 ? 8.341 -10.850 -6.318 1.00 92.69 73 PHE A C 1
ATOM 575 O O . PHE A 1 73 ? 7.415 -10.414 -6.993 1.00 92.69 73 PHE A O 1
ATOM 582 N N . ASP A 1 74 ? 8.387 -12.116 -5.900 1.00 91.56 74 ASP A N 1
ATOM 583 C CA . ASP A 1 74 ? 7.369 -13.116 -6.236 1.00 91.56 74 ASP A CA 1
ATOM 584 C C . ASP A 1 74 ? 5.982 -12.686 -5.744 1.00 91.56 74 ASP A C 1
ATOM 586 O O . ASP A 1 74 ? 5.045 -12.615 -6.538 1.00 91.56 74 ASP A O 1
ATOM 590 N N . LYS A 1 75 ? 5.885 -12.242 -4.481 1.00 86.06 75 LYS A N 1
ATOM 591 C CA . LYS A 1 75 ? 4.650 -11.679 -3.922 1.00 86.06 75 LYS A CA 1
ATOM 592 C C . LYS A 1 75 ? 4.151 -10.488 -4.744 1.00 86.06 75 LYS A C 1
ATOM 594 O O . LYS A 1 75 ? 2.974 -10.435 -5.076 1.00 86.06 75 LYS A O 1
ATOM 599 N N . MET A 1 76 ? 5.024 -9.547 -5.113 1.00 86.75 76 MET A N 1
ATOM 600 C CA . MET A 1 76 ? 4.643 -8.410 -5.963 1.00 86.75 76 MET A CA 1
ATOM 601 C C . MET A 1 76 ? 4.096 -8.874 -7.320 1.00 86.75 76 MET A C 1
ATOM 603 O O . MET A 1 76 ? 3.098 -8.344 -7.799 1.00 86.75 76 MET A O 1
ATOM 607 N N . MET A 1 77 ? 4.712 -9.879 -7.944 1.00 90.00 77 MET A N 1
ATOM 608 C CA . MET A 1 77 ? 4.230 -10.399 -9.223 1.00 90.00 77 MET A CA 1
ATOM 609 C C . MET A 1 77 ? 2.873 -11.100 -9.079 1.00 90.00 77 MET A C 1
ATOM 611 O O . MET A 1 77 ? 2.005 -10.914 -9.932 1.00 90.00 77 MET A O 1
ATOM 615 N N . GLU A 1 78 ? 2.650 -11.859 -8.002 1.00 85.12 78 GLU A N 1
ATOM 616 C CA . GLU A 1 78 ? 1.342 -12.451 -7.692 1.00 85.12 78 GLU A CA 1
ATOM 617 C C . GLU A 1 78 ? 0.247 -11.387 -7.566 1.00 85.12 78 GLU A C 1
ATOM 619 O O . GLU A 1 78 ? -0.833 -11.560 -8.137 1.00 85.12 78 GLU A O 1
ATOM 624 N N . LEU A 1 79 ? 0.542 -10.264 -6.900 1.00 79.12 79 LEU A N 1
ATOM 625 C CA . LEU A 1 79 ? -0.374 -9.126 -6.772 1.00 79.12 79 LEU A CA 1
ATOM 626 C C . LEU A 1 79 ? -0.692 -8.470 -8.130 1.00 79.12 79 LEU A C 1
ATOM 628 O O . LEU A 1 79 ? -1.822 -8.038 -8.367 1.00 79.12 79 LEU A O 1
ATOM 632 N N . LEU A 1 80 ? 0.264 -8.452 -9.064 1.00 82.62 80 LEU A N 1
ATOM 633 C CA . LEU A 1 80 ? 0.047 -8.006 -10.449 1.00 82.62 80 LEU A CA 1
ATOM 634 C C . LEU A 1 80 ? -0.773 -8.997 -11.286 1.00 82.62 80 LEU A C 1
ATOM 636 O O . LEU A 1 80 ? -1.199 -8.655 -12.387 1.00 82.62 80 LEU A O 1
ATOM 640 N N . GLY A 1 81 ? -1.032 -10.199 -10.766 1.00 81.94 81 GLY A N 1
ATOM 641 C CA . GLY A 1 81 ? -1.913 -11.183 -11.379 1.00 81.94 81 GLY A CA 1
ATOM 642 C C . GLY A 1 81 ? -1.224 -12.083 -12.394 1.00 81.94 81 GLY A C 1
ATOM 643 O O . GLY A 1 81 ? -1.531 -12.042 -13.582 1.00 81.94 81 GLY A O 1
ATOM 644 N N . LEU A 1 82 ? -0.321 -12.952 -11.935 1.00 82.69 82 LEU A N 1
ATOM 645 C CA . LEU A 1 82 ? 0.325 -13.927 -12.815 1.00 82.69 82 LEU A CA 1
ATOM 646 C C . LEU A 1 82 ? -0.659 -14.973 -13.399 1.00 82.69 82 LEU A C 1
ATOM 648 O O . LEU A 1 82 ? -1.451 -15.578 -12.668 1.00 82.69 82 LEU A O 1
ATOM 652 N N . PRO A 1 83 ? -0.555 -15.345 -14.692 1.00 85.50 83 PRO A N 1
ATOM 653 C CA . PRO A 1 83 ? 0.433 -14.879 -15.662 1.00 85.50 83 PRO A CA 1
ATOM 654 C C . PRO A 1 83 ? 0.194 -13.424 -16.064 1.00 85.50 83 PRO A C 1
ATOM 656 O O . PRO A 1 83 ? -0.937 -13.027 -16.339 1.00 85.50 83 PRO A O 1
ATOM 659 N N . LEU A 1 84 ? 1.280 -12.655 -16.139 1.00 87.31 84 LEU A N 1
ATOM 660 C CA . LEU A 1 84 ? 1.194 -11.231 -16.426 1.00 87.31 84 LEU A CA 1
ATOM 661 C C . LEU A 1 84 ? 0.529 -10.995 -17.788 1.00 87.31 84 LEU A C 1
ATOM 663 O O . LEU A 1 84 ? 1.008 -11.473 -18.821 1.00 87.31 84 LEU A O 1
ATOM 667 N N . THR A 1 85 ? -0.560 -10.230 -17.795 1.00 88.69 85 THR A N 1
ATOM 668 C CA . THR A 1 85 ? -1.206 -9.778 -19.028 1.00 88.69 85 THR A CA 1
ATOM 669 C C . THR A 1 85 ? -0.787 -8.343 -19.295 1.00 88.69 85 THR A C 1
ATOM 671 O O . THR A 1 85 ? -1.033 -7.461 -18.479 1.00 88.69 85 THR A O 1
ATOM 674 N N . TYR A 1 86 ? -0.142 -8.098 -20.435 1.00 90.50 86 TYR A N 1
ATOM 675 C CA . TYR A 1 86 ? 0.380 -6.778 -20.769 1.00 90.50 86 TYR A CA 1
ATOM 676 C C . TYR A 1 86 ? 0.223 -6.447 -22.253 1.00 90.50 86 TYR A C 1
ATOM 678 O O . TYR A 1 86 ? 0.127 -7.323 -23.115 1.00 90.50 86 TYR A O 1
ATOM 686 N N . ARG A 1 87 ? 0.216 -5.148 -22.543 1.00 89.12 87 ARG A N 1
ATOM 687 C CA . ARG A 1 87 ? 0.269 -4.560 -23.879 1.00 89.12 87 ARG A CA 1
ATOM 688 C C . ARG A 1 87 ? 1.509 -3.686 -23.974 1.00 89.12 87 ARG A C 1
ATOM 690 O O . ARG A 1 87 ? 1.755 -2.855 -23.101 1.00 89.12 87 ARG A O 1
ATOM 697 N N . LEU A 1 88 ? 2.271 -3.892 -25.042 1.00 85.75 88 LEU A N 1
ATOM 698 C CA . LEU A 1 88 ? 3.512 -3.183 -25.312 1.00 85.75 88 LEU A CA 1
ATOM 699 C C . LEU A 1 88 ? 3.497 -2.712 -26.769 1.00 85.75 88 LEU A C 1
ATOM 701 O O . LEU A 1 88 ? 3.561 -3.544 -27.675 1.00 85.75 88 LEU A O 1
ATOM 705 N N . ASP A 1 89 ? 3.425 -1.399 -27.010 1.00 79.00 89 ASP A N 1
ATOM 706 C CA . ASP A 1 89 ? 3.692 -0.846 -28.340 1.00 79.00 89 ASP A CA 1
ATOM 707 C C . ASP A 1 89 ? 5.180 -0.539 -28.437 1.00 79.00 89 ASP A C 1
ATOM 709 O O . ASP A 1 89 ? 5.644 0.597 -28.329 1.00 79.00 89 ASP A O 1
ATOM 713 N N . VAL A 1 90 ? 5.915 -1.617 -28.676 1.00 62.84 90 VAL A N 1
ATOM 714 C CA . VAL A 1 90 ? 7.369 -1.721 -28.736 1.00 62.84 90 VAL A CA 1
ATOM 715 C C . VAL A 1 90 ? 8.047 -0.533 -29.430 1.00 62.84 90 VAL A C 1
ATOM 717 O O . VAL A 1 90 ? 9.094 -0.081 -29.003 1.00 62.84 90 VAL A O 1
ATOM 720 N N . TRP A 1 91 ? 7.462 0.021 -30.489 1.00 64.69 91 TRP A N 1
ATOM 721 C CA . TRP A 1 91 ? 8.084 1.108 -31.247 1.00 64.69 91 TRP A CA 1
ATOM 722 C C . TRP A 1 91 ? 7.775 2.514 -30.697 1.00 64.69 91 TRP A C 1
ATOM 724 O O . TRP A 1 91 ? 8.572 3.433 -30.858 1.00 64.69 91 TRP A O 1
ATOM 734 N N . ARG A 1 92 ? 6.614 2.702 -30.057 1.00 70.69 92 ARG A N 1
ATOM 735 C CA . ARG A 1 92 ? 6.173 4.001 -29.518 1.00 70.69 92 ARG A CA 1
ATOM 736 C C . ARG A 1 92 ? 6.662 4.221 -28.091 1.00 70.69 92 ARG A C 1
ATOM 738 O O . ARG A 1 92 ? 6.936 5.353 -27.706 1.00 70.69 92 ARG A O 1
ATOM 745 N N . ASP A 1 93 ? 6.757 3.143 -27.327 1.00 72.75 93 ASP A N 1
ATOM 746 C CA . ASP A 1 93 ? 6.844 3.215 -25.875 1.00 72.75 93 ASP A CA 1
ATOM 747 C C . ASP A 1 93 ? 8.293 3.053 -25.356 1.00 72.75 93 ASP A C 1
ATOM 749 O O . ASP A 1 93 ? 8.514 2.881 -24.158 1.00 72.75 93 ASP A O 1
ATOM 753 N N . ARG A 1 94 ? 9.292 3.147 -26.250 1.00 76.00 94 ARG A N 1
ATOM 754 C CA . ARG A 1 94 ? 10.736 3.103 -25.950 1.00 76.00 94 ARG A CA 1
ATOM 755 C C . ARG A 1 94 ? 11.341 4.509 -25.873 1.00 76.00 94 ARG A C 1
ATOM 757 O O . ARG A 1 94 ? 11.041 5.369 -26.703 1.00 76.00 94 ARG A O 1
ATOM 764 N N . THR A 1 95 ? 12.251 4.736 -24.929 1.00 74.69 95 THR A N 1
ATOM 765 C CA . THR A 1 95 ? 13.160 5.893 -24.961 1.00 74.69 95 THR A CA 1
ATOM 766 C C . THR A 1 95 ? 14.451 5.553 -25.704 1.00 74.69 95 THR A C 1
ATOM 768 O O . THR A 1 95 ? 14.833 4.390 -25.790 1.00 74.69 95 THR A O 1
ATOM 771 N N . LEU A 1 96 ? 15.149 6.571 -26.218 1.00 73.88 96 LEU A N 1
ATOM 772 C CA . LEU A 1 96 ? 16.504 6.386 -26.746 1.00 73.88 96 LEU A CA 1
ATOM 773 C C . LEU A 1 96 ? 17.441 5.884 -25.642 1.00 73.88 96 LEU A C 1
ATOM 775 O O . LEU A 1 96 ? 17.325 6.320 -24.493 1.00 73.88 96 LEU A O 1
ATOM 779 N N . GLU A 1 97 ? 18.373 5.008 -26.012 1.00 79.44 97 GLU A N 1
ATOM 780 C CA . GLU A 1 97 ? 19.456 4.586 -25.131 1.00 79.44 97 GLU A CA 1
ATOM 781 C C . GLU A 1 97 ? 20.377 5.775 -24.851 1.00 79.44 97 GLU A C 1
ATOM 783 O O . GLU A 1 97 ? 20.991 6.351 -25.750 1.00 79.44 97 GLU A O 1
ATOM 788 N N . LEU A 1 98 ? 20.441 6.179 -23.587 1.00 76.38 98 LEU A N 1
ATOM 789 C CA . LEU A 1 98 ? 21.255 7.294 -23.119 1.00 76.38 98 LEU A CA 1
ATOM 790 C C . LEU A 1 98 ? 22.012 6.833 -21.880 1.00 76.38 98 LEU A C 1
ATOM 792 O O . LEU A 1 98 ? 21.422 6.267 -20.965 1.00 76.38 98 LEU A O 1
ATOM 796 N N . ASP A 1 99 ? 23.325 7.054 -21.861 1.00 82.06 99 ASP A N 1
ATOM 797 C CA . ASP A 1 99 ? 24.189 6.744 -20.716 1.00 82.06 99 ASP A CA 1
ATOM 798 C C . ASP A 1 99 ? 24.060 5.296 -20.203 1.00 82.06 99 ASP A C 1
ATOM 800 O O . ASP A 1 99 ? 24.001 5.052 -18.998 1.00 82.06 99 ASP A O 1
ATOM 804 N N . ASN A 1 100 ? 24.025 4.318 -21.122 1.00 87.00 100 ASN A N 1
ATOM 805 C CA . ASN A 1 100 ? 23.833 2.894 -20.805 1.00 87.00 100 ASN A CA 1
ATOM 806 C C . ASN A 1 100 ? 22.518 2.601 -20.058 1.00 87.00 100 ASN A C 1
ATOM 808 O O . ASN A 1 100 ? 22.449 1.670 -19.252 1.00 87.00 100 ASN A O 1
ATOM 812 N N . ARG A 1 101 ? 21.478 3.399 -20.309 1.00 88.94 101 ARG A N 1
ATOM 813 C CA . ARG A 1 101 ? 20.135 3.232 -19.761 1.00 88.94 101 ARG A CA 1
ATOM 814 C C . ARG A 1 101 ? 19.097 3.344 -20.873 1.00 88.94 101 ARG A C 1
ATOM 816 O O . ARG A 1 101 ? 19.218 4.176 -21.768 1.00 88.94 101 ARG A O 1
ATOM 823 N N . SER A 1 102 ? 18.055 2.536 -20.766 1.00 89.56 102 SER A N 1
ATOM 824 C CA . SER A 1 102 ? 16.864 2.578 -21.606 1.00 89.56 102 SER A CA 1
ATOM 825 C C . SER A 1 102 ? 15.620 2.465 -20.734 1.00 89.56 102 SER A C 1
ATOM 827 O O . SER A 1 102 ? 15.669 1.907 -19.636 1.00 89.56 102 SER A O 1
ATOM 829 N N . ARG A 1 103 ? 14.505 3.011 -21.210 1.00 89.69 103 ARG A N 1
ATOM 830 C CA . ARG A 1 103 ? 13.213 2.947 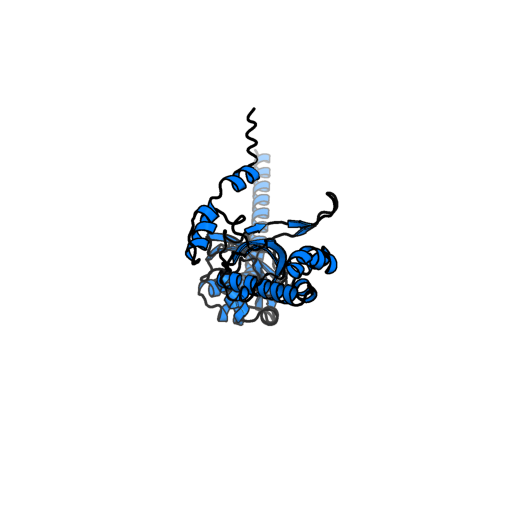-20.537 1.00 89.69 103 ARG A CA 1
ATOM 831 C C . ARG A 1 103 ? 12.154 2.471 -21.511 1.00 89.69 103 ARG A C 1
ATOM 833 O O . ARG A 1 103 ? 12.053 2.970 -22.633 1.00 89.69 103 ARG A O 1
ATOM 840 N N . ILE A 1 104 ? 11.350 1.525 -21.052 1.00 90.44 104 ILE A N 1
ATOM 841 C CA . ILE A 1 104 ? 10.298 0.894 -21.840 1.00 90.44 104 ILE A CA 1
ATOM 842 C C . ILE A 1 104 ? 8.998 1.020 -21.071 1.00 90.44 104 ILE A C 1
ATOM 844 O O . ILE A 1 104 ? 8.925 0.646 -19.907 1.00 90.44 104 ILE A O 1
ATOM 848 N N . ARG A 1 105 ? 7.973 1.570 -21.711 1.00 90.81 105 ARG A N 1
ATOM 849 C CA . ARG A 1 105 ? 6.653 1.755 -21.115 1.00 90.81 105 ARG A CA 1
ATOM 850 C C . ARG A 1 105 ? 5.663 0.758 -21.684 1.00 90.81 105 ARG A C 1
ATOM 852 O O . ARG A 1 105 ? 5.789 0.341 -22.829 1.00 90.81 105 ARG A O 1
ATOM 859 N N . GLY A 1 106 ? 4.654 0.415 -20.903 1.00 90.81 106 GLY A N 1
ATOM 860 C CA . GLY A 1 106 ? 3.556 -0.418 -21.369 1.00 90.81 106 GLY A CA 1
ATOM 861 C C . GLY A 1 106 ? 2.333 -0.304 -20.476 1.00 90.81 106 GLY A C 1
ATOM 862 O O . GLY A 1 106 ? 2.217 0.593 -19.640 1.00 90.81 106 GLY A O 1
ATOM 863 N N . THR A 1 107 ? 1.385 -1.211 -20.672 1.00 90.25 107 THR A N 1
ATOM 864 C CA . THR A 1 107 ? 0.167 -1.293 -19.859 1.00 90.25 107 THR A CA 1
ATOM 865 C C . THR A 1 107 ? -0.059 -2.729 -19.415 1.00 90.25 107 THR A C 1
ATOM 867 O O . THR A 1 107 ? -0.134 -3.622 -20.257 1.00 90.25 107 THR A O 1
ATOM 870 N N . LEU A 1 108 ? -0.150 -2.955 -18.109 1.00 88.94 108 LEU A N 1
ATOM 871 C CA . LEU A 1 108 ? -0.610 -4.201 -17.504 1.00 88.94 108 LEU A CA 1
ATOM 872 C C . LEU A 1 108 ? -2.135 -4.195 -17.447 1.00 88.94 108 LEU A C 1
ATOM 874 O O . LEU A 1 108 ? -2.745 -3.136 -17.325 1.00 88.94 108 LEU A O 1
ATOM 878 N N . ILE A 1 109 ? -2.732 -5.377 -17.513 1.00 83.19 109 ILE A N 1
ATOM 879 C CA . ILE A 1 109 ? -4.130 -5.593 -17.150 1.00 83.19 109 ILE A CA 1
ATOM 880 C C . ILE A 1 109 ? -4.101 -6.313 -15.806 1.00 83.19 109 ILE A C 1
ATOM 882 O O . ILE A 1 109 ? -3.652 -7.458 -15.749 1.00 83.19 109 ILE A O 1
ATOM 886 N N . ASP A 1 110 ? -4.509 -5.628 -14.740 1.00 75.44 110 ASP A N 1
ATOM 887 C CA . ASP A 1 110 ? -4.500 -6.197 -13.391 1.00 75.44 110 ASP A CA 1
ATOM 888 C C . ASP A 1 110 ? -5.600 -7.264 -13.198 1.00 75.44 110 ASP A C 1
ATOM 890 O O . ASP A 1 110 ? -6.429 -7.516 -14.080 1.00 75.44 110 ASP A O 1
ATOM 894 N N . LEU A 1 111 ? -5.635 -7.896 -12.019 1.00 69.56 111 LEU A N 1
ATOM 895 C CA . LEU A 1 111 ? -6.659 -8.893 -11.670 1.00 69.56 111 LEU A CA 1
ATOM 896 C C . LEU A 1 111 ? -8.096 -8.340 -11.697 1.00 69.56 111 LEU A C 1
ATOM 898 O O . LEU A 1 111 ? -9.044 -9.108 -11.865 1.00 69.56 111 LEU A O 1
ATOM 902 N N . GLY A 1 112 ? -8.265 -7.027 -11.532 1.00 65.75 112 GLY A N 1
ATOM 903 C CA . GLY A 1 112 ? -9.542 -6.324 -11.632 1.00 65.75 112 GLY A CA 1
ATOM 904 C C . GLY A 1 112 ? -9.935 -5.956 -13.066 1.00 65.75 112 GLY A C 1
ATOM 905 O O . GLY A 1 112 ? -11.037 -5.447 -13.277 1.00 65.75 112 GLY A O 1
ATOM 906 N N . GLY A 1 113 ? -9.072 -6.216 -14.053 1.00 69.75 113 GLY A N 1
ATOM 907 C CA . GLY A 1 113 ? -9.262 -5.820 -15.446 1.00 69.75 113 GLY A CA 1
ATOM 908 C C . GLY A 1 113 ? -8.951 -4.345 -15.720 1.00 69.75 113 GLY A C 1
ATOM 909 O O . GLY A 1 113 ? -9.378 -3.828 -16.754 1.00 69.75 113 GLY A O 1
ATOM 910 N N . GLN A 1 114 ? -8.254 -3.659 -14.812 1.00 73.00 114 GLN A N 1
ATOM 911 C CA . GLN A 1 114 ? -7.839 -2.270 -14.970 1.00 73.00 114 GLN A CA 1
ATOM 912 C C . GLN A 1 114 ? -6.511 -2.163 -15.719 1.00 73.00 114 GLN A C 1
ATOM 914 O O . GLN A 1 114 ? -5.608 -2.984 -15.560 1.00 73.00 114 GLN A O 1
ATOM 919 N N . ASP A 1 115 ? -6.400 -1.108 -16.523 1.00 82.25 115 ASP A N 1
ATOM 920 C CA . ASP A 1 115 ? -5.180 -0.763 -17.243 1.00 82.25 115 ASP A CA 1
ATOM 921 C C . ASP A 1 115 ? -4.202 -0.028 -16.311 1.00 82.25 115 ASP A C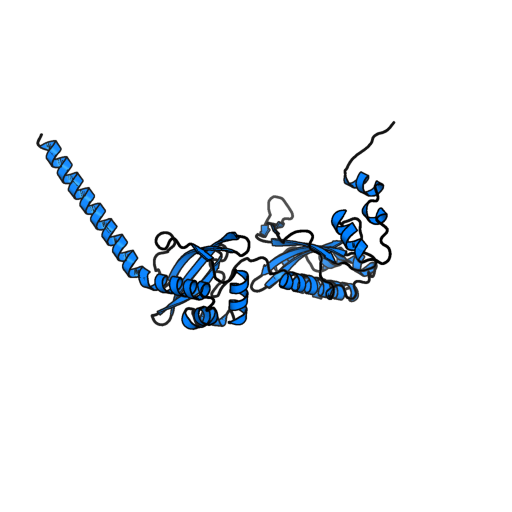 1
ATOM 923 O O . ASP A 1 115 ? -4.398 1.148 -16.001 1.00 82.25 115 ASP A O 1
ATOM 927 N N . VAL A 1 116 ? -3.117 -0.694 -15.911 1.00 84.19 116 VAL A N 1
ATOM 928 C CA . VAL A 1 116 ? -2.047 -0.114 -15.084 1.00 84.19 116 VAL A CA 1
ATOM 929 C C . VAL A 1 116 ? -0.846 0.206 -15.966 1.00 84.19 116 VAL A C 1
ATOM 931 O O . VAL A 1 116 ? -0.216 -0.685 -16.537 1.00 84.19 116 VAL A O 1
ATOM 934 N N . LYS A 1 117 ? -0.503 1.488 -16.109 1.00 89.50 117 LYS A N 1
ATOM 935 C CA . LYS A 1 117 ? 0.691 1.889 -16.866 1.00 89.50 117 LYS A CA 1
ATOM 936 C C . LYS A 1 117 ? 1.948 1.512 -16.097 1.00 89.50 117 LYS A C 1
ATOM 938 O O . LYS A 1 117 ? 2.056 1.811 -14.912 1.00 89.50 117 LYS A O 1
ATOM 943 N N . PHE A 1 118 ? 2.910 0.920 -16.791 1.00 91.62 118 PHE A N 1
ATOM 944 C CA . PHE A 1 118 ? 4.181 0.528 -16.201 1.00 91.62 118 PHE A CA 1
ATOM 945 C C . PHE A 1 118 ? 5.367 1.072 -16.985 1.00 91.62 118 PHE A C 1
ATOM 947 O O . PHE A 1 118 ? 5.269 1.388 -18.173 1.00 91.62 118 PHE A O 1
ATOM 954 N N . THR A 1 119 ? 6.501 1.108 -16.301 1.00 92.50 119 THR A N 1
ATOM 955 C CA . THR A 1 119 ? 7.817 1.451 -16.808 1.00 92.50 119 THR A CA 1
ATOM 956 C C . THR A 1 119 ? 8.820 0.364 -16.398 1.00 92.50 119 THR A C 1
ATOM 958 O O . THR A 1 119 ? 8.920 -0.003 -15.230 1.00 92.50 119 THR A O 1
ATOM 961 N N . VAL A 1 120 ? 9.599 -0.131 -17.358 1.00 93.81 120 VAL A N 1
ATOM 962 C CA . VAL A 1 120 ? 10.780 -0.976 -17.154 1.00 93.81 120 VAL A CA 1
ATOM 963 C C . VAL A 1 120 ? 12.019 -0.123 -17.421 1.00 93.81 120 VAL A C 1
ATOM 965 O O . VAL A 1 120 ? 12.226 0.343 -18.544 1.00 93.81 120 VAL A O 1
ATOM 968 N N . ASP A 1 121 ? 12.843 0.075 -16.396 1.00 92.94 121 ASP A N 1
ATOM 969 C CA . ASP A 1 121 ? 14.157 0.703 -16.522 1.00 92.94 121 ASP A CA 1
ATOM 970 C C . ASP A 1 121 ? 15.204 -0.387 -16.742 1.00 92.94 121 ASP A C 1
ATOM 972 O O . ASP A 1 121 ? 15.420 -1.240 -15.878 1.00 92.94 121 ASP A O 1
ATOM 976 N N . VAL A 1 122 ? 15.889 -0.325 -17.878 1.00 93.50 122 VAL A N 1
ATOM 977 C CA . VAL A 1 122 ? 16.953 -1.251 -18.267 1.00 93.50 122 VAL A CA 1
ATOM 978 C C . VAL A 1 122 ? 18.280 -0.504 -18.219 1.00 93.50 122 VAL A C 1
ATOM 980 O O . VAL A 1 122 ? 18.378 0.638 -18.672 1.00 93.50 122 VAL A O 1
ATOM 983 N N . VAL A 1 123 ? 19.316 -1.121 -17.663 1.00 93.69 123 VAL A N 1
ATOM 984 C CA . VAL A 1 123 ? 20.667 -0.547 -17.609 1.00 93.69 123 VAL A CA 1
ATOM 985 C C . VAL A 1 123 ? 21.696 -1.568 -18.055 1.00 93.69 123 VAL A C 1
ATOM 987 O O . VAL A 1 123 ? 21.473 -2.773 -17.951 1.00 93.69 123 VAL A O 1
ATOM 990 N N . ARG A 1 124 ? 22.846 -1.089 -18.525 1.00 92.00 124 ARG A N 1
ATOM 991 C CA . ARG A 1 124 ? 23.958 -1.961 -18.892 1.00 92.00 124 ARG A CA 1
ATOM 992 C C . ARG A 1 124 ? 24.797 -2.317 -17.664 1.00 92.00 124 ARG A C 1
ATOM 994 O O . ARG A 1 124 ? 25.444 -1.452 -17.074 1.00 92.00 124 ARG A O 1
ATOM 1001 N N . GLU A 1 125 ? 24.827 -3.594 -17.305 1.00 91.38 125 GLU A N 1
ATOM 1002 C CA . GLU A 1 125 ? 25.635 -4.172 -16.231 1.00 91.38 125 GLU A CA 1
ATOM 1003 C C . GLU A 1 125 ? 26.674 -5.120 -16.847 1.00 91.38 125 GLU A C 1
ATOM 1005 O O . GLU A 1 125 ? 26.329 -6.116 -17.467 1.00 91.38 125 GLU A O 1
ATOM 1010 N N . GLN A 1 126 ? 27.966 -4.808 -16.695 1.00 86.94 126 GLN A N 1
ATOM 1011 C CA . GLN A 1 126 ? 29.078 -5.635 -17.209 1.00 86.94 126 GLN A CA 1
ATOM 1012 C C . GLN A 1 126 ? 29.058 -5.922 -18.727 1.00 86.94 126 GLN A C 1
ATOM 1014 O O . GLN A 1 126 ? 29.742 -6.826 -19.192 1.00 86.94 126 GLN A O 1
ATOM 1019 N N . GLY A 1 127 ? 28.358 -5.097 -19.510 1.00 85.94 127 GLY A N 1
ATOM 1020 C CA . GLY A 1 127 ? 28.260 -5.233 -20.968 1.00 85.94 127 GLY A CA 1
ATOM 1021 C C . GLY A 1 127 ? 26.910 -5.765 -21.442 1.00 85.94 127 GLY A C 1
ATOM 1022 O O . GLY A 1 127 ? 26.545 -5.489 -22.587 1.00 85.94 127 GLY A O 1
ATOM 1023 N N . ASP A 1 128 ? 26.146 -6.379 -20.541 1.00 90.50 128 ASP A N 1
ATOM 1024 C CA . ASP A 1 128 ? 24.824 -6.937 -20.806 1.00 90.50 128 ASP A CA 1
ATOM 1025 C C . ASP A 1 128 ? 23.732 -5.978 -20.328 1.00 90.50 128 ASP A C 1
ATOM 1027 O O . ASP A 1 128 ? 23.902 -5.252 -19.344 1.00 90.50 128 ASP A O 1
ATOM 1031 N N . TRP A 1 129 ? 22.611 -5.939 -21.040 1.00 93.31 129 TRP A N 1
ATOM 1032 C CA . TRP A 1 129 ? 21.430 -5.211 -20.589 1.00 93.31 129 TRP A CA 1
ATOM 1033 C C . TRP A 1 129 ? 20.724 -6.014 -19.510 1.00 93.31 129 TRP A C 1
ATOM 1035 O O . TRP A 1 129 ? 20.642 -7.229 -19.618 1.00 93.31 129 TRP A O 1
ATOM 1045 N N . LYS A 1 130 ? 20.253 -5.338 -18.460 1.00 96.19 130 LYS A N 1
ATOM 1046 C CA . LYS A 1 130 ? 19.512 -5.954 -17.359 1.00 96.19 130 LYS A CA 1
ATOM 1047 C C . LYS A 1 130 ? 18.474 -5.013 -16.777 1.00 96.19 130 LYS A C 1
ATOM 1049 O O . LYS A 1 130 ? 18.628 -3.789 -16.803 1.00 96.19 130 LYS A O 1
ATOM 1054 N N . ILE A 1 131 ? 17.440 -5.593 -16.185 1.00 96.62 131 ILE A N 1
ATOM 1055 C CA . ILE A 1 131 ? 16.339 -4.875 -15.555 1.00 96.62 131 ILE A CA 1
ATOM 1056 C C . ILE A 1 131 ? 16.814 -4.260 -14.247 1.00 96.62 131 ILE A C 1
ATOM 1058 O O . ILE A 1 131 ? 17.148 -4.950 -13.281 1.00 96.62 131 ILE A O 1
ATOM 1062 N N . ASN A 1 132 ? 16.846 -2.934 -14.215 1.00 95.12 132 ASN A N 1
ATOM 1063 C CA . ASN A 1 132 ? 17.134 -2.181 -13.011 1.00 95.12 132 ASN A CA 1
ATOM 1064 C C . ASN A 1 132 ? 15.866 -1.901 -12.213 1.00 95.12 132 ASN A C 1
ATOM 1066 O O . ASN A 1 132 ? 15.919 -1.989 -10.994 1.00 95.12 132 ASN A O 1
ATOM 1070 N N . ALA A 1 133 ? 14.745 -1.579 -12.862 1.00 94.44 133 ALA A N 1
ATOM 1071 C CA . ALA A 1 133 ? 13.470 -1.382 -12.174 1.00 94.44 133 ALA A CA 1
ATOM 1072 C C . ALA A 1 133 ? 12.275 -1.806 -13.037 1.00 94.44 133 ALA A C 1
ATOM 1074 O O . ALA A 1 133 ? 12.334 -1.722 -14.262 1.00 94.44 133 ALA A O 1
ATOM 1075 N N . PHE A 1 134 ? 11.189 -2.222 -12.390 1.00 94.25 134 PHE A N 1
ATOM 1076 C CA . PHE A 1 134 ? 9.900 -2.527 -13.012 1.00 94.25 134 PHE A CA 1
ATOM 1077 C C . PHE A 1 134 ? 8.784 -1.924 -12.161 1.00 94.25 134 PHE A C 1
ATOM 1079 O O . PHE A 1 134 ? 8.447 -2.439 -11.103 1.00 94.25 134 PHE A O 1
ATOM 1086 N N . VAL A 1 135 ? 8.260 -0.781 -12.571 1.00 91.75 135 VAL A N 1
ATOM 1087 C CA . VAL A 1 135 ? 7.438 0.071 -11.705 1.00 91.75 135 VAL A CA 1
ATOM 1088 C C . VAL A 1 135 ? 6.177 0.526 -12.416 1.00 91.75 135 VAL A C 1
ATOM 1090 O O . VAL A 1 135 ? 6.114 0.478 -13.644 1.00 91.75 135 VAL A O 1
ATOM 1093 N N . ASP A 1 136 ? 5.180 0.998 -11.676 1.00 87.81 136 ASP A N 1
ATOM 1094 C CA . ASP A 1 136 ? 4.135 1.819 -12.288 1.00 87.81 136 ASP A CA 1
ATOM 1095 C C . ASP A 1 136 ? 4.708 3.176 -12.748 1.00 87.81 136 ASP A C 1
ATOM 1097 O O . ASP A 1 136 ? 5.772 3.616 -12.305 1.00 87.81 136 ASP A O 1
ATOM 1101 N N . ASP A 1 137 ? 4.052 3.828 -13.712 1.00 80.94 137 ASP A N 1
ATOM 1102 C CA . ASP A 1 137 ? 4.594 5.061 -14.317 1.00 80.94 137 ASP A CA 1
ATOM 1103 C C . ASP A 1 137 ? 4.758 6.193 -13.281 1.00 80.94 137 ASP A C 1
ATOM 1105 O O . ASP A 1 137 ? 5.695 6.989 -13.371 1.00 80.94 137 ASP A O 1
ATOM 1109 N N . ASP A 1 138 ? 3.916 6.201 -12.245 1.00 73.19 138 ASP A N 1
ATOM 1110 C CA . ASP A 1 138 ? 3.956 7.195 -11.171 1.00 73.19 138 ASP A CA 1
ATOM 1111 C C . ASP A 1 138 ? 5.070 6.947 -10.140 1.00 73.19 138 ASP A C 1
ATOM 1113 O O . ASP A 1 138 ? 5.411 7.850 -9.377 1.00 73.19 138 ASP A O 1
ATOM 1117 N N . ARG A 1 139 ? 5.671 5.751 -10.104 1.00 74.75 139 ARG A N 1
ATOM 1118 C CA . ARG A 1 139 ? 6.867 5.450 -9.296 1.00 74.75 139 ARG A CA 1
ATOM 1119 C C . ARG A 1 139 ? 8.125 5.354 -10.138 1.00 74.75 139 ARG A C 1
ATOM 1121 O O . ARG A 1 139 ? 9.135 4.790 -9.703 1.00 74.75 139 ARG A O 1
ATOM 1128 N N . ALA A 1 140 ? 8.128 5.963 -11.321 1.00 67.00 140 ALA A N 1
ATOM 1129 C CA . ALA A 1 140 ? 9.372 6.200 -12.026 1.00 67.00 140 ALA A CA 1
ATOM 1130 C C . ALA A 1 140 ? 10.366 6.899 -11.073 1.00 67.00 140 ALA A C 1
ATOM 1132 O O . ALA A 1 140 ? 10.083 7.959 -10.518 1.00 67.00 140 ALA A O 1
ATOM 1133 N N . ASN A 1 141 ? 11.558 6.313 -10.917 1.00 70.69 141 ASN A N 1
ATOM 1134 C CA . ASN A 1 141 ? 12.678 6.808 -10.099 1.00 70.69 141 ASN A CA 1
ATOM 1135 C C . ASN A 1 141 ? 12.663 6.505 -8.583 1.00 70.69 141 ASN A C 1
ATOM 1137 O O . ASN A 1 141 ? 13.536 7.022 -7.888 1.00 70.69 141 ASN A O 1
ATOM 1141 N N . VAL A 1 142 ? 11.793 5.630 -8.063 1.00 73.81 142 VAL A N 1
ATOM 1142 C CA . VAL A 1 142 ? 11.879 5.188 -6.644 1.00 73.81 142 VAL A CA 1
ATOM 1143 C C . VAL A 1 142 ? 13.108 4.318 -6.334 1.00 73.81 142 VAL A C 1
ATOM 1145 O O . VAL A 1 142 ? 13.395 4.024 -5.178 1.00 73.81 142 VAL A O 1
ATOM 1148 N N . GLY A 1 143 ? 13.864 3.937 -7.364 1.00 84.38 143 GLY A N 1
ATOM 1149 C CA . GLY A 1 143 ? 15.078 3.136 -7.259 1.00 84.38 143 GLY A CA 1
ATOM 1150 C C . GLY A 1 143 ? 14.948 1.783 -7.962 1.00 84.38 143 GLY A C 1
ATOM 1151 O O . GLY A 1 143 ? 13.940 1.520 -8.621 1.00 84.38 143 GLY A O 1
ATOM 1152 N N . PRO A 1 144 ? 15.991 0.940 -7.888 1.00 89.50 144 PRO A N 1
ATOM 1153 C CA . PRO A 1 144 ? 15.961 -0.410 -8.440 1.00 89.50 144 PRO A CA 1
ATOM 1154 C C . PRO A 1 144 ? 14.948 -1.317 -7.734 1.00 89.50 144 PRO A C 1
ATOM 1156 O O . PRO A 1 144 ? 14.732 -1.151 -6.538 1.00 89.50 144 PRO A O 1
ATOM 1159 N N . GLY A 1 145 ? 14.369 -2.283 -8.447 1.00 90.50 145 GLY A N 1
ATOM 1160 C CA . GLY A 1 145 ? 13.365 -3.223 -7.919 1.00 90.50 145 GLY A CA 1
ATOM 1161 C C . GLY A 1 145 ? 12.015 -3.169 -8.646 1.00 90.50 145 GLY A C 1
ATOM 1162 O O . GLY A 1 145 ? 11.838 -2.387 -9.586 1.00 90.50 145 GLY A O 1
ATOM 1163 N N . ALA A 1 146 ? 11.073 -4.025 -8.239 1.00 90.81 146 ALA A N 1
ATOM 1164 C CA . ALA A 1 146 ? 9.711 -4.040 -8.766 1.00 90.81 146 ALA A CA 1
ATOM 1165 C C . ALA A 1 146 ? 8.715 -3.380 -7.809 1.00 90.81 146 ALA A C 1
ATOM 1167 O O . ALA A 1 146 ? 8.421 -3.934 -6.747 1.00 90.81 146 ALA A O 1
ATOM 1168 N N . TRP A 1 147 ? 8.169 -2.227 -8.203 1.00 85.69 147 TRP A N 1
ATOM 1169 C CA . TRP A 1 147 ? 7.409 -1.345 -7.315 1.00 85.69 147 TRP A CA 1
ATOM 1170 C C . TRP A 1 147 ? 6.116 -0.855 -7.965 1.00 85.69 147 TRP A C 1
ATOM 1172 O O . TRP A 1 147 ? 6.127 0.081 -8.759 1.00 85.69 147 TRP A O 1
ATOM 1182 N N . PHE A 1 148 ? 4.989 -1.441 -7.572 1.00 83.75 148 PHE A N 1
ATOM 1183 C CA . PHE A 1 148 ? 3.667 -1.045 -8.055 1.00 83.75 148 PHE A CA 1
ATOM 1184 C C . PHE A 1 148 ? 2.797 -0.537 -6.905 1.00 83.75 148 PHE A C 1
ATOM 1186 O O . PHE A 1 148 ? 2.832 -1.088 -5.799 1.00 83.75 148 PHE A O 1
ATOM 1193 N N . LYS A 1 149 ? 2.016 0.520 -7.150 1.00 72.50 149 LYS A N 1
ATOM 1194 C CA . LYS A 1 149 ? 0.873 0.903 -6.318 1.00 72.50 149 LYS A CA 1
ATOM 1195 C C . LYS A 1 149 ? -0.203 -0.154 -6.524 1.00 72.50 149 LYS A C 1
ATOM 1197 O O . LYS A 1 149 ? -0.851 -0.198 -7.565 1.00 72.50 149 LYS A O 1
ATOM 1202 N N . GLN A 1 150 ? -0.382 -1.029 -5.545 1.00 70.19 150 GLN A N 1
ATOM 1203 C CA . GLN A 1 150 ? -1.485 -1.979 -5.563 1.00 70.19 150 GLN A CA 1
ATOM 1204 C C . GLN A 1 150 ? -2.182 -2.019 -4.217 1.00 70.19 150 GLN A C 1
ATOM 1206 O O . GLN A 1 150 ? -1.543 -1.948 -3.164 1.00 70.19 150 GLN A O 1
ATOM 1211 N N . ILE A 1 151 ? -3.505 -2.152 -4.285 1.00 69.75 151 ILE A N 1
ATOM 1212 C CA . ILE A 1 151 ? -4.334 -2.496 -3.139 1.00 69.75 151 ILE A CA 1
ATOM 1213 C C . ILE A 1 151 ? -3.882 -3.890 -2.675 1.00 69.75 151 ILE A C 1
ATOM 1215 O O . ILE A 1 151 ? -3.931 -4.826 -3.480 1.00 69.75 151 ILE A O 1
ATOM 1219 N N . PRO A 1 152 ? -3.421 -4.049 -1.421 1.00 78.44 152 PRO A N 1
ATOM 1220 C CA . PRO A 1 152 ? -3.053 -5.357 -0.894 1.00 78.44 152 PRO A CA 1
ATOM 1221 C C . PRO A 1 152 ? -4.205 -6.361 -1.019 1.00 78.44 152 PRO A C 1
ATOM 1223 O O . PRO A 1 152 ? -5.380 -5.986 -1.003 1.00 78.44 152 PRO A O 1
ATOM 1226 N N . LEU A 1 153 ? -3.884 -7.655 -1.096 1.00 78.56 153 LEU A N 1
ATOM 1227 C CA . LEU A 1 153 ? -4.913 -8.697 -1.045 1.00 78.56 153 LEU A CA 1
ATOM 1228 C C . LEU A 1 153 ? -5.687 -8.615 0.268 1.00 78.56 153 LEU A C 1
ATOM 1230 O O . LEU A 1 153 ? -5.189 -8.119 1.274 1.00 78.56 153 LEU A O 1
ATOM 1234 N N . ARG A 1 154 ? -6.900 -9.171 0.290 1.00 80.38 154 ARG A N 1
ATOM 1235 C CA . ARG A 1 154 ? -7.751 -9.148 1.488 1.00 80.38 154 ARG A CA 1
ATOM 1236 C C . ARG A 1 154 ? -7.056 -9.708 2.735 1.00 80.38 154 ARG A C 1
ATOM 1238 O O . ARG A 1 154 ? -7.234 -9.163 3.817 1.00 80.38 154 ARG A O 1
ATOM 1245 N N . GLU A 1 155 ? -6.258 -10.759 2.583 1.00 83.25 155 GLU A N 1
ATOM 1246 C CA . GLU A 1 155 ? -5.473 -11.332 3.684 1.00 83.25 155 GLU A CA 1
ATOM 1247 C C . GLU A 1 155 ? -4.418 -10.344 4.207 1.00 83.25 155 GLU A C 1
ATOM 1249 O O . GLU A 1 155 ? -4.285 -10.162 5.416 1.00 83.25 155 GLU A O 1
ATOM 1254 N N . ASP A 1 156 ? -3.735 -9.632 3.306 1.00 85.06 156 ASP A N 1
ATOM 1255 C CA . ASP A 1 156 ? -2.778 -8.584 3.666 1.00 85.06 156 ASP A CA 1
ATOM 1256 C C . ASP A 1 156 ? -3.468 -7.375 4.314 1.00 85.06 156 ASP A C 1
ATOM 1258 O O . ASP A 1 156 ? -2.932 -6.800 5.260 1.00 85.06 156 ASP A O 1
ATOM 1262 N N . LEU A 1 157 ? -4.670 -7.007 3.855 1.00 90.06 157 LEU A N 1
ATOM 1263 C CA . LEU A 1 157 ? -5.479 -5.957 4.479 1.00 90.06 157 LEU A CA 1
ATOM 1264 C C . LEU A 1 157 ? -5.867 -6.339 5.909 1.00 90.06 157 LEU A C 1
ATOM 1266 O O . LEU A 1 157 ? -5.707 -5.517 6.807 1.00 90.06 157 LEU A O 1
ATOM 1270 N N . ASN A 1 158 ? -6.305 -7.583 6.138 1.00 92.12 158 ASN A N 1
ATOM 1271 C CA . ASN A 1 158 ? -6.639 -8.081 7.473 1.00 92.12 158 ASN A CA 1
ATOM 1272 C C . ASN A 1 158 ? -5.425 -8.012 8.412 1.00 92.12 158 ASN A C 1
ATOM 1274 O O . ASN A 1 158 ? -5.546 -7.551 9.548 1.00 92.12 158 ASN A O 1
ATOM 1278 N N . LEU A 1 159 ? -4.247 -8.437 7.938 1.00 91.00 159 LEU A N 1
ATOM 1279 C CA . LEU A 1 159 ? -2.998 -8.349 8.700 1.00 91.00 159 LEU A CA 1
ATOM 1280 C C . LEU 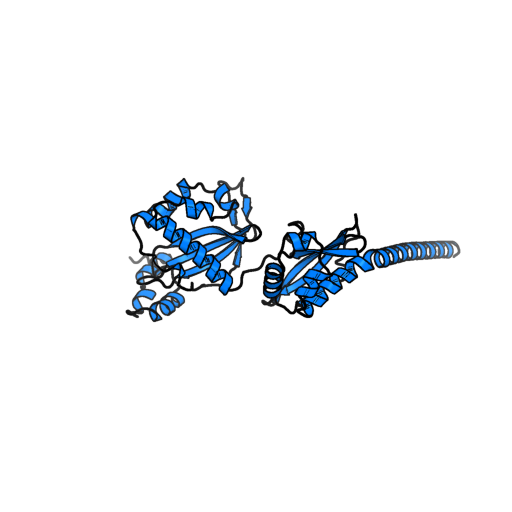A 1 159 ? -2.622 -6.894 9.003 1.00 91.00 159 LEU A C 1
ATOM 1282 O O . LEU A 1 159 ? -2.234 -6.577 10.129 1.00 91.00 159 LEU A O 1
ATOM 1286 N N . LEU A 1 160 ? -2.754 -6.007 8.015 1.00 92.38 160 LEU A N 1
ATOM 1287 C CA . LEU A 1 160 ? -2.445 -4.587 8.141 1.00 92.38 160 LEU A CA 1
ATOM 1288 C C . LEU A 1 160 ? -3.352 -3.907 9.174 1.00 92.38 160 LEU A C 1
ATOM 1290 O O . LEU A 1 160 ? -2.852 -3.299 10.122 1.00 92.38 160 LEU A O 1
ATOM 1294 N N . THR A 1 161 ? -4.673 -4.045 9.039 1.00 94.38 161 THR A N 1
ATOM 1295 C CA . THR A 1 161 ? -5.628 -3.425 9.967 1.00 94.38 161 THR A CA 1
ATOM 1296 C C . THR A 1 161 ? -5.565 -4.071 11.346 1.00 94.38 161 THR A C 1
ATOM 1298 O O . THR A 1 161 ? -5.600 -3.357 12.345 1.00 94.38 161 THR A O 1
ATOM 1301 N N . GLY A 1 162 ? -5.383 -5.394 11.430 1.00 94.31 162 GLY A N 1
ATOM 1302 C CA . GLY A 1 162 ? -5.192 -6.113 12.693 1.00 94.31 162 GLY A CA 1
ATOM 1303 C C . GLY A 1 162 ? -3.959 -5.630 13.458 1.00 94.31 162 GLY A C 1
ATOM 1304 O O . GLY A 1 162 ? -4.053 -5.320 14.647 1.00 94.31 162 GLY A O 1
ATOM 1305 N N . LYS A 1 163 ? -2.817 -5.456 12.775 1.00 94.56 163 LYS A N 1
ATOM 1306 C CA . LYS A 1 163 ? -1.601 -4.870 13.366 1.00 94.56 163 LYS A CA 1
ATOM 1307 C C . LYS A 1 163 ? -1.854 -3.443 13.856 1.00 94.56 163 LYS A C 1
ATOM 1309 O O . LYS A 1 163 ? -1.465 -3.118 14.975 1.00 94.56 163 LYS A O 1
ATOM 1314 N N . THR A 1 164 ? -2.519 -2.606 13.058 1.00 96.00 164 THR A N 1
ATOM 1315 C CA . THR A 1 164 ? -2.891 -1.240 13.460 1.00 96.00 164 THR A CA 1
ATOM 1316 C C . THR A 1 164 ? -3.756 -1.239 14.721 1.00 96.00 164 THR A C 1
ATOM 1318 O O . THR A 1 164 ? -3.441 -0.532 15.679 1.00 96.00 164 THR A O 1
ATOM 1321 N N . MET A 1 165 ? -4.809 -2.058 14.750 1.00 95.50 165 MET A N 1
ATOM 1322 C CA . MET A 1 165 ? -5.730 -2.148 15.882 1.00 95.50 165 MET A CA 1
ATOM 1323 C C . MET A 1 165 ? -5.067 -2.674 17.147 1.00 95.50 165 MET A C 1
ATOM 1325 O O . MET A 1 165 ? -5.350 -2.167 18.231 1.00 95.50 165 MET A O 1
ATOM 1329 N N . LYS A 1 166 ? -4.145 -3.629 17.015 1.00 95.25 166 LYS A N 1
ATOM 1330 C CA . LYS A 1 166 ? -3.353 -4.129 18.136 1.00 95.25 166 LYS A CA 1
ATOM 1331 C C . LYS A 1 166 ? -2.528 -3.019 18.786 1.00 95.25 166 LYS A C 1
ATOM 1333 O O . LYS A 1 166 ? -2.628 -2.817 19.991 1.00 95.25 166 LYS A O 1
ATOM 1338 N N . VAL A 1 167 ? -1.751 -2.273 17.994 1.00 96.06 167 VAL A N 1
ATOM 1339 C CA . VAL A 1 167 ? -0.908 -1.186 18.525 1.00 96.06 167 VAL A CA 1
ATOM 1340 C C . VAL A 1 167 ? -1.771 -0.084 19.144 1.00 96.06 167 VAL A C 1
ATOM 1342 O O . VAL A 1 167 ? -1.412 0.466 20.185 1.00 96.06 167 VAL A O 1
ATOM 1345 N N . PHE A 1 168 ? -2.927 0.218 18.543 1.00 95.31 168 PHE A N 1
ATOM 1346 C CA . PHE A 1 168 ? -3.886 1.166 19.107 1.00 95.31 168 PHE A CA 1
ATOM 1347 C C . PHE A 1 168 ? -4.422 0.697 20.468 1.00 95.31 168 PHE A C 1
ATOM 1349 O O . PHE A 1 168 ? -4.336 1.450 21.436 1.00 95.31 168 PHE A O 1
ATOM 1356 N N . ARG A 1 169 ? -4.912 -0.548 20.568 1.00 94.62 169 ARG A N 1
ATOM 1357 C CA . ARG A 1 169 ? -5.386 -1.153 21.825 1.00 94.62 169 ARG A CA 1
ATOM 1358 C C . ARG A 1 169 ? -4.317 -1.089 22.912 1.00 94.62 169 ARG A C 1
ATOM 1360 O O . ARG A 1 169 ? -4.586 -0.576 23.993 1.00 94.62 169 ARG A O 1
ATOM 1367 N N . GLU A 1 170 ? -3.109 -1.565 22.616 1.00 95.12 170 GLU A N 1
ATOM 1368 C CA . GLU A 1 170 ? -1.992 -1.575 23.569 1.00 95.12 170 GLU A CA 1
ATOM 1369 C C . GLU A 1 170 ? -1.640 -0.153 24.044 1.00 95.12 170 GLU A C 1
ATOM 1371 O O . GLU A 1 170 ? -1.331 0.052 25.216 1.00 95.12 170 GLU A O 1
ATOM 1376 N N . SER A 1 171 ? -1.754 0.846 23.163 1.00 95.31 171 SER A N 1
ATOM 1377 C CA . SER A 1 171 ? -1.513 2.257 23.497 1.00 95.31 171 SER A CA 1
ATOM 1378 C C . SER A 1 171 ? -2.623 2.858 24.368 1.00 95.31 171 SER A C 1
ATOM 1380 O O . SER A 1 171 ? -2.343 3.645 25.274 1.00 95.31 171 SER A O 1
ATOM 1382 N N . ILE A 1 172 ? -3.882 2.463 24.141 1.00 93.50 172 ILE A N 1
ATOM 1383 C CA . ILE A 1 172 ? -5.016 2.826 25.003 1.00 93.50 172 ILE A CA 1
ATOM 1384 C C . ILE A 1 172 ? -4.846 2.226 26.401 1.00 93.50 172 ILE A C 1
ATOM 1386 O O . ILE A 1 172 ? -4.942 2.956 27.385 1.00 93.50 172 ILE A O 1
ATOM 1390 N N . GLU A 1 173 ? -4.542 0.929 26.494 1.00 92.44 173 GLU A N 1
ATOM 1391 C CA . GLU A 1 173 ? -4.332 0.216 27.763 1.00 92.44 173 GLU A CA 1
ATOM 1392 C C . GLU A 1 173 ? -3.148 0.780 28.561 1.00 92.44 173 GLU A C 1
ATOM 1394 O O . GLU A 1 173 ? -3.202 0.865 29.789 1.00 92.44 173 GLU A O 1
ATOM 1399 N N . ALA A 1 174 ? -2.085 1.196 27.870 1.00 94.38 174 ALA A N 1
ATOM 1400 C CA . ALA A 1 174 ? -0.928 1.837 28.485 1.00 94.38 174 ALA A CA 1
ATOM 1401 C C . ALA A 1 174 ? -1.179 3.302 28.890 1.00 94.38 174 ALA A C 1
ATOM 1403 O O . ALA A 1 174 ? -0.397 3.861 29.662 1.00 94.38 174 ALA A O 1
ATOM 1404 N N . GLY A 1 175 ? -2.234 3.941 28.371 1.00 94.12 175 GLY A N 1
ATOM 1405 C CA . GLY A 1 175 ? -2.480 5.376 28.537 1.00 94.12 175 GLY A CA 1
ATOM 1406 C C . GLY A 1 175 ? -1.458 6.268 27.814 1.00 94.12 175 GLY A C 1
ATOM 1407 O O . GLY A 1 175 ? -1.327 7.451 28.139 1.00 94.12 175 GLY A O 1
ATOM 1408 N N . ASP A 1 176 ? -0.717 5.712 26.853 1.00 95.62 176 ASP A N 1
ATOM 1409 C CA . ASP A 1 176 ? 0.390 6.362 26.153 1.00 95.62 176 ASP A CA 1
ATOM 1410 C C . ASP A 1 176 ? 0.322 6.071 24.649 1.00 95.62 176 ASP A C 1
ATOM 1412 O O . ASP A 1 176 ? 0.460 4.934 24.202 1.00 95.62 176 ASP A O 1
ATOM 1416 N N . MET A 1 177 ? 0.150 7.132 23.859 1.00 96.38 177 MET A N 1
ATOM 1417 C CA . MET A 1 177 ? 0.038 7.062 22.400 1.00 96.38 177 MET A CA 1
ATOM 1418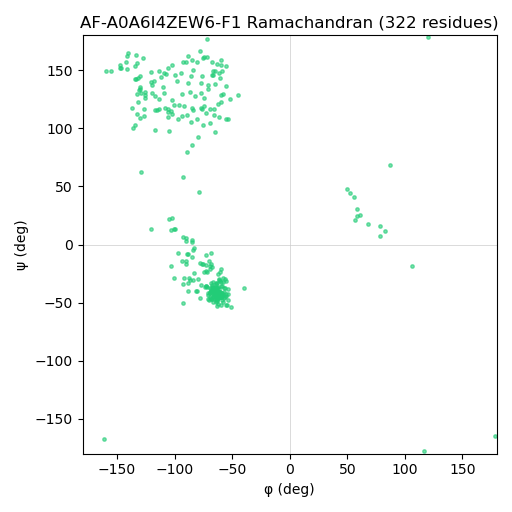 C C . MET A 1 177 ? 1.387 7.040 21.678 1.00 96.38 177 MET A C 1
ATOM 1420 O O . MET A 1 177 ? 1.406 7.018 20.451 1.00 96.38 177 MET A O 1
ATOM 1424 N N . SER A 1 178 ? 2.515 7.041 22.393 1.00 97.31 178 SER A N 1
ATOM 1425 C CA . SER A 1 178 ? 3.851 7.109 21.788 1.00 97.31 178 SER A CA 1
ATOM 1426 C C . SER A 1 178 ? 4.121 5.948 20.831 1.00 97.31 178 SER A C 1
ATOM 1428 O O . SER A 1 178 ? 4.625 6.159 19.730 1.00 97.31 178 SER A O 1
ATOM 1430 N N . ALA A 1 179 ? 3.758 4.720 21.216 1.00 97.00 179 ALA A N 1
ATOM 1431 C CA . ALA A 1 179 ? 3.943 3.545 20.364 1.00 97.00 179 ALA A CA 1
ATOM 1432 C C . ALA A 1 179 ? 3.079 3.623 19.097 1.00 97.00 179 ALA A C 1
ATOM 1434 O O . ALA A 1 179 ? 3.575 3.371 18.000 1.00 97.00 179 ALA A O 1
ATOM 1435 N N . PHE A 1 180 ? 1.814 4.029 19.244 1.00 96.56 180 PHE A N 1
ATOM 1436 C CA . PHE A 1 180 ? 0.910 4.221 18.115 1.00 96.56 180 PHE A CA 1
ATOM 1437 C C . PHE A 1 180 ? 1.389 5.329 17.175 1.00 96.56 180 PHE A C 1
ATOM 1439 O O . PHE A 1 180 ? 1.492 5.095 15.977 1.00 96.56 180 PHE A O 1
ATOM 1446 N N . TYR A 1 181 ? 1.773 6.488 17.715 1.00 96.38 181 TYR A N 1
ATOM 1447 C CA . TYR A 1 181 ? 2.310 7.620 16.960 1.00 96.38 181 TYR A CA 1
ATOM 1448 C C . TYR A 1 181 ? 3.538 7.234 16.130 1.00 96.38 181 TYR A C 1
ATOM 1450 O O . TYR A 1 181 ? 3.607 7.550 14.947 1.00 96.38 181 TYR A O 1
ATOM 1458 N N . ASN A 1 182 ? 4.475 6.488 16.722 1.00 95.19 182 ASN A N 1
ATOM 1459 C CA . ASN A 1 182 ? 5.686 6.031 16.037 1.00 95.19 182 ASN A CA 1
ATOM 1460 C C . ASN A 1 182 ? 5.418 4.977 14.950 1.00 95.19 182 ASN A C 1
ATOM 1462 O O . ASN A 1 182 ? 6.282 4.740 14.110 1.00 95.19 182 ASN A O 1
ATOM 1466 N N . ALA A 1 183 ? 4.257 4.317 14.977 1.00 94.50 183 ALA A N 1
ATOM 1467 C CA . ALA A 1 183 ? 3.840 3.362 13.953 1.00 94.50 183 ALA A CA 1
ATOM 1468 C C . ALA A 1 183 ? 3.079 4.022 12.784 1.00 94.50 183 ALA A C 1
ATOM 1470 O O . ALA A 1 183 ? 2.782 3.351 11.792 1.00 94.50 183 ALA A O 1
ATOM 1471 N N . MET A 1 184 ? 2.735 5.309 12.897 1.00 95.00 184 MET A N 1
ATOM 1472 C CA . MET A 1 184 ? 2.085 6.069 11.829 1.00 95.00 184 MET A CA 1
ATOM 1473 C C . MET A 1 184 ? 3.091 6.498 10.753 1.00 95.00 184 MET A C 1
ATOM 1475 O O . MET A 1 184 ? 4.304 6.395 10.920 1.00 95.00 184 MET A O 1
ATOM 1479 N N . SER A 1 185 ? 2.569 6.950 9.616 1.00 94.38 185 SER A N 1
ATOM 1480 C CA . SER A 1 185 ? 3.353 7.474 8.495 1.00 94.38 185 SER A CA 1
ATOM 1481 C C . SER A 1 185 ? 4.156 8.715 8.883 1.00 94.38 185 SER A C 1
ATOM 1483 O O . SER A 1 185 ? 3.673 9.550 9.657 1.00 94.38 185 SER A O 1
ATOM 1485 N N . ASP A 1 186 ? 5.324 8.887 8.276 1.00 90.62 186 ASP A N 1
ATOM 1486 C CA . ASP A 1 186 ? 6.148 10.082 8.424 1.00 90.62 186 ASP A CA 1
ATOM 1487 C C . ASP A 1 186 ? 5.333 11.321 8.013 1.00 90.62 186 ASP A C 1
ATOM 1489 O O . ASP A 1 186 ? 5.311 12.318 8.740 1.00 90.62 186 ASP A O 1
ATOM 1493 N N . SER A 1 187 ? 4.545 11.226 6.931 1.00 86.38 187 SER A N 1
ATOM 1494 C CA . SER A 1 187 ? 3.634 12.297 6.490 1.00 86.38 187 SER A CA 1
ATOM 1495 C C . SER A 1 187 ? 2.618 12.722 7.558 1.00 86.38 187 SER A C 1
ATOM 1497 O O . SER A 1 187 ? 2.332 13.912 7.691 1.00 86.38 187 SER A O 1
ATOM 1499 N N . PHE A 1 188 ? 2.094 11.788 8.357 1.00 88.69 188 PHE A N 1
ATOM 1500 C CA . PHE A 1 188 ? 1.197 12.118 9.470 1.00 88.69 188 PHE A CA 1
ATOM 1501 C C . PHE A 1 188 ? 1.929 12.864 10.589 1.00 88.69 188 PHE A C 1
ATOM 1503 O O . PHE A 1 188 ? 1.444 13.888 11.075 1.00 88.69 188 PHE A O 1
ATOM 1510 N N . THR A 1 189 ? 3.106 12.369 10.981 1.00 87.81 189 THR A N 1
ATOM 1511 C CA . THR A 1 189 ? 3.886 12.935 12.096 1.00 87.81 189 THR A CA 1
ATOM 1512 C C . THR A 1 189 ? 4.437 14.335 11.808 1.00 87.81 189 THR A C 1
ATOM 1514 O O . THR A 1 189 ? 4.737 15.083 12.737 1.00 87.81 189 THR A O 1
ATOM 1517 N N . ILE A 1 190 ? 4.521 14.728 10.533 1.00 85.50 190 ILE A N 1
ATOM 1518 C CA . ILE A 1 190 ? 4.826 16.106 10.125 1.00 85.50 190 ILE A CA 1
ATOM 1519 C C . ILE A 1 190 ? 3.669 17.057 10.476 1.00 85.50 190 ILE A C 1
ATOM 1521 O O . ILE A 1 190 ? 3.908 18.185 10.908 1.00 85.50 190 ILE A O 1
ATOM 1525 N N . GLY A 1 191 ? 2.418 16.623 10.292 1.00 80.19 191 GLY A N 1
ATOM 1526 C CA . GLY A 1 191 ? 1.233 17.477 10.445 1.00 80.19 191 GLY A CA 1
ATOM 1527 C C . GLY A 1 191 ? 0.600 17.464 11.841 1.00 80.19 191 GLY A C 1
ATOM 1528 O O . GLY A 1 191 ? -0.020 18.447 12.258 1.00 80.19 191 GLY A O 1
ATOM 1529 N N . ILE A 1 192 ? 0.734 16.362 12.580 1.00 85.94 192 ILE A N 1
ATOM 1530 C CA . ILE A 1 192 ? 0.095 16.150 13.883 1.00 85.94 192 ILE A CA 1
ATOM 1531 C C . ILE A 1 192 ? 1.156 15.778 14.910 1.00 85.94 192 ILE A C 1
ATOM 1533 O O . ILE A 1 192 ? 1.944 14.881 14.664 1.00 85.94 192 ILE A O 1
ATOM 1537 N N . THR A 1 193 ? 1.147 16.428 16.078 1.00 92.69 193 THR A N 1
ATOM 1538 C CA . THR A 1 193 ? 2.055 16.081 17.182 1.00 92.69 193 THR A CA 1
ATOM 1539 C C . THR A 1 193 ? 1.496 14.947 18.041 1.00 92.69 193 THR A C 1
ATOM 1541 O O . THR A 1 193 ? 0.279 14.734 18.099 1.00 92.69 193 THR A O 1
ATOM 1544 N N . LEU A 1 194 ? 2.376 14.264 18.778 1.00 95.38 194 LEU A N 1
ATOM 1545 C CA . LEU A 1 194 ? 1.997 13.231 19.745 1.00 95.38 194 LEU A CA 1
ATOM 1546 C C . LEU A 1 194 ? 0.955 13.739 20.757 1.00 95.38 194 LEU A C 1
ATOM 1548 O O . LEU A 1 194 ? -0.026 13.050 21.030 1.00 95.38 194 LEU A O 1
ATOM 1552 N N . GLU A 1 195 ? 1.105 14.961 21.274 1.00 94.88 195 GLU A N 1
ATOM 1553 C CA . GLU A 1 195 ? 0.168 15.525 22.252 1.00 94.88 195 GLU A CA 1
ATOM 1554 C C . GLU A 1 195 ? -1.228 15.716 21.654 1.00 94.88 195 GLU A C 1
ATOM 1556 O O . GLU A 1 195 ? -2.230 15.428 22.310 1.00 94.88 195 GLU A O 1
ATOM 1561 N N . ARG A 1 196 ? -1.318 16.172 20.396 1.00 92.81 196 ARG A N 1
ATOM 1562 C CA . ARG A 1 196 ? -2.605 16.307 19.697 1.00 92.81 196 ARG A CA 1
ATOM 1563 C C . ARG A 1 196 ? -3.272 14.950 19.502 1.00 92.81 196 ARG A C 1
ATOM 1565 O O . ARG A 1 196 ? -4.480 14.842 19.713 1.00 92.81 196 ARG A O 1
ATOM 1572 N N . LEU A 1 197 ? -2.499 13.925 19.146 1.00 93.31 197 LEU A N 1
ATOM 1573 C CA . LEU A 1 197 ? -2.999 12.558 19.021 1.00 93.31 197 LEU A CA 1
ATOM 1574 C C . LEU A 1 197 ? -3.521 12.029 20.367 1.00 93.31 197 LEU A C 1
ATOM 1576 O O . LEU A 1 197 ? -4.629 11.498 20.434 1.00 93.31 197 LEU A O 1
ATOM 1580 N N . GLN A 1 198 ? -2.769 12.234 21.450 1.00 95.00 198 GLN A N 1
ATOM 1581 C CA . GLN A 1 198 ? -3.165 11.798 22.788 1.00 95.00 198 GLN A CA 1
ATOM 1582 C C . GLN A 1 198 ? -4.426 12.514 23.287 1.00 95.00 198 GLN A C 1
ATOM 1584 O O . GLN A 1 198 ? -5.284 11.887 23.903 1.00 95.00 198 GLN A O 1
ATOM 1589 N N . ILE A 1 199 ? -4.586 13.806 22.975 1.00 93.62 199 ILE A N 1
ATOM 1590 C CA . ILE A 1 199 ? -5.822 14.551 23.257 1.00 93.62 199 ILE A CA 1
ATOM 1591 C C . ILE A 1 199 ? -6.999 13.972 22.465 1.00 93.62 199 ILE A C 1
ATOM 1593 O O . ILE A 1 199 ? -8.060 13.765 23.054 1.00 93.62 199 ILE A O 1
ATOM 1597 N N . LYS A 1 200 ? -6.822 13.681 21.165 1.00 91.69 200 LYS A N 1
ATOM 1598 C CA . LYS A 1 200 ? -7.880 13.118 20.305 1.00 91.69 200 LYS A CA 1
ATOM 1599 C C . LYS A 1 200 ? -8.451 11.822 20.885 1.00 91.69 200 LYS A C 1
ATOM 1601 O O . LYS A 1 200 ? -9.663 11.644 20.885 1.00 91.69 200 LYS A O 1
ATOM 1606 N N . PHE A 1 201 ? -7.591 10.947 21.403 1.00 92.81 201 PHE A N 1
ATOM 1607 C CA . PHE A 1 201 ? -7.986 9.629 21.910 1.00 92.81 201 PHE A CA 1
ATOM 1608 C C . PHE A 1 201 ? -8.126 9.552 23.433 1.00 92.81 201 PHE A C 1
ATOM 1610 O O . PHE A 1 201 ? -8.259 8.464 23.992 1.00 92.81 201 PHE A O 1
ATOM 1617 N N . ARG A 1 202 ? -8.154 10.698 24.124 1.00 92.50 202 ARG A N 1
ATOM 1618 C CA . ARG A 1 202 ? -8.278 10.737 25.584 1.00 92.50 202 ARG A CA 1
ATOM 1619 C C . ARG A 1 202 ? -9.559 10.094 26.095 1.00 92.50 202 ARG A C 1
ATOM 1621 O O . ARG A 1 202 ? -9.504 9.344 27.060 1.00 92.50 202 ARG A O 1
ATOM 1628 N N . SER A 1 203 ? -10.681 10.325 25.415 1.00 90.00 203 SER A N 1
ATOM 1629 C CA . SER A 1 203 ? -11.963 9.723 25.792 1.00 90.00 203 SER A CA 1
ATOM 1630 C C . SER A 1 203 ? -11.916 8.195 25.788 1.00 90.00 203 SER A C 1
ATOM 1632 O O . SER A 1 203 ? -12.511 7.581 26.663 1.00 90.00 203 SER A O 1
ATOM 1634 N N . TYR A 1 204 ? -11.173 7.579 24.866 1.00 89.06 204 TYR A N 1
ATOM 1635 C CA . TYR A 1 204 ? -11.015 6.124 24.821 1.00 89.06 204 TYR A CA 1
ATOM 1636 C C . TYR A 1 204 ? -10.195 5.594 25.998 1.00 89.06 204 TYR A C 1
ATOM 1638 O O . TYR A 1 204 ? -10.571 4.583 26.589 1.00 89.06 204 TYR A O 1
ATOM 1646 N N . MET A 1 205 ? -9.109 6.289 26.354 1.00 90.19 205 MET A N 1
ATOM 1647 C CA . MET A 1 205 ? -8.290 5.947 27.523 1.00 90.19 205 MET A CA 1
ATOM 1648 C C . MET A 1 205 ? -9.088 6.103 28.824 1.00 90.19 205 MET A C 1
ATOM 1650 O O . MET A 1 205 ? -9.031 5.237 29.691 1.00 90.19 205 MET A O 1
ATOM 1654 N N . ASP A 1 206 ? -9.884 7.170 28.938 1.00 91.06 206 ASP A N 1
ATOM 1655 C CA . ASP A 1 206 ? -10.688 7.455 30.129 1.00 91.06 206 ASP A CA 1
ATOM 1656 C C . ASP A 1 206 ? -11.897 6.506 30.262 1.00 91.06 206 ASP A C 1
ATOM 1658 O O . ASP A 1 206 ? -12.269 6.124 31.373 1.00 91.06 206 ASP A O 1
ATOM 1662 N N . ALA A 1 207 ? -12.519 6.117 29.143 1.00 86.56 207 ALA A N 1
ATOM 1663 C CA . ALA A 1 207 ? -13.676 5.220 29.119 1.00 86.56 207 ALA A CA 1
ATOM 1664 C C . ALA A 1 207 ? -13.311 3.745 29.354 1.00 86.56 207 ALA A C 1
ATOM 1666 O O . ALA A 1 207 ? -14.196 2.955 29.685 1.00 86.56 207 ALA A O 1
ATOM 1667 N N . ASN A 1 208 ? -12.031 3.380 29.203 1.00 81.00 208 ASN A N 1
ATOM 1668 C CA . ASN A 1 208 ? -11.509 2.025 29.395 1.00 81.00 208 ASN A CA 1
ATOM 1669 C C . ASN A 1 208 ? -12.334 0.961 28.642 1.00 81.00 208 ASN A C 1
ATOM 1671 O O . ASN A 1 208 ? -12.758 -0.046 29.217 1.00 81.00 208 ASN A O 1
ATOM 1675 N N . TYR A 1 209 ? -12.614 1.226 27.360 1.00 84.81 209 TYR A N 1
ATOM 1676 C CA . TYR A 1 209 ? -13.301 0.274 26.491 1.00 84.81 209 TYR A CA 1
ATOM 1677 C C . TYR A 1 209 ? -12.495 -1.026 26.398 1.00 84.81 209 TYR A C 1
ATOM 1679 O O . TYR A 1 209 ? -11.308 -1.002 26.082 1.00 84.81 209 TYR A O 1
ATOM 1687 N N . ASP A 1 210 ? -13.151 -2.162 26.639 1.00 87.12 210 ASP A N 1
ATOM 1688 C CA . ASP A 1 210 ? -12.527 -3.470 26.457 1.00 87.12 210 ASP A CA 1
ATOM 1689 C C . ASP A 1 210 ? -12.441 -3.793 24.961 1.00 87.12 210 ASP A C 1
ATOM 1691 O O . ASP A 1 210 ? -13.442 -4.122 24.324 1.00 87.12 210 ASP A O 1
ATOM 1695 N N . LEU A 1 211 ? -11.240 -3.648 24.401 1.00 89.56 211 LEU A N 1
ATOM 1696 C CA . LEU A 1 211 ? -10.919 -3.992 23.015 1.00 89.56 211 LEU A CA 1
ATOM 1697 C C . LEU A 1 211 ? -10.143 -5.315 22.922 1.00 89.56 211 LEU A C 1
ATOM 1699 O O . LEU A 1 211 ? -9.568 -5.615 21.878 1.00 89.56 211 LEU A O 1
ATOM 1703 N N . THR A 1 212 ? -10.083 -6.101 23.999 1.00 89.75 212 THR A N 1
ATOM 1704 C CA . THR A 1 212 ? -9.274 -7.324 24.056 1.00 89.75 212 THR A CA 1
ATOM 1705 C C . THR A 1 212 ? -9.677 -8.311 22.959 1.00 89.75 212 THR A C 1
ATOM 1707 O O . THR A 1 212 ? -10.851 -8.645 22.805 1.00 89.75 212 THR A O 1
ATOM 1710 N N . GLY A 1 213 ? -8.690 -8.808 22.208 1.00 87.38 213 GLY A N 1
ATOM 1711 C CA . GLY A 1 213 ? -8.897 -9.795 21.144 1.00 87.38 213 GLY A CA 1
ATOM 1712 C C . GLY A 1 213 ? -9.448 -9.211 19.843 1.00 87.38 213 GLY A C 1
ATOM 1713 O O . GLY A 1 213 ? -9.769 -9.971 18.932 1.00 87.38 213 GLY A O 1
ATOM 1714 N N . ILE A 1 214 ? -9.556 -7.881 19.719 1.00 90.69 214 ILE A N 1
ATOM 1715 C CA . ILE A 1 214 ? -9.978 -7.234 18.469 1.00 90.69 214 ILE A CA 1
ATOM 1716 C C . ILE A 1 214 ? -9.033 -7.563 17.307 1.00 90.69 214 ILE A C 1
ATOM 1718 O O . ILE A 1 214 ? -9.485 -7.693 16.174 1.00 90.69 214 ILE A O 1
ATOM 1722 N N . GLU A 1 215 ? -7.741 -7.745 17.584 1.00 86.75 215 GLU A N 1
ATOM 1723 C CA . GLU A 1 215 ? -6.728 -8.109 16.592 1.00 86.75 215 GLU A CA 1
ATOM 1724 C C . GLU A 1 215 ? -6.876 -9.536 16.044 1.00 86.75 215 GLU A C 1
ATOM 1726 O O . GLU A 1 215 ? -6.381 -9.814 14.953 1.00 86.75 215 GLU A O 1
ATOM 1731 N N . ASP A 1 216 ? -7.568 -10.415 16.775 1.00 89.25 216 ASP A N 1
ATOM 1732 C CA . ASP A 1 216 ? -7.822 -11.806 16.381 1.00 89.25 216 ASP A CA 1
ATOM 1733 C C . ASP A 1 216 ? -9.118 -11.945 15.563 1.00 89.25 216 ASP A C 1
ATOM 1735 O O . ASP A 1 216 ? -9.424 -13.017 15.034 1.00 89.25 216 ASP A O 1
ATOM 1739 N N . LEU A 1 217 ? -9.908 -10.870 15.469 1.00 92.25 217 LEU A N 1
ATOM 1740 C CA . LEU A 1 217 ? -11.129 -10.825 14.676 1.00 92.25 217 LEU A CA 1
ATOM 1741 C C . LEU A 1 217 ? -10.822 -10.385 13.245 1.00 92.25 217 LEU A C 1
ATOM 1743 O O . LEU A 1 217 ? -10.096 -9.421 13.009 1.00 92.25 217 LEU A O 1
ATOM 1747 N N . GLU A 1 218 ? -11.463 -11.033 12.276 1.00 92.94 218 GLU A N 1
ATOM 1748 C CA . GLU A 1 218 ? -11.441 -10.544 10.901 1.00 92.94 218 GLU A CA 1
ATOM 1749 C C . GLU A 1 218 ? -12.350 -9.308 10.765 1.00 92.94 218 GLU A C 1
ATOM 1751 O O . GLU A 1 218 ? -13.538 -9.373 11.118 1.00 92.94 218 GLU A O 1
ATOM 1756 N N . PRO A 1 219 ? -11.837 -8.174 10.253 1.00 94.75 219 PRO A N 1
ATOM 1757 C CA . PRO A 1 219 ? -12.661 -7.004 9.998 1.00 94.75 219 PRO A CA 1
ATOM 1758 C C . PRO A 1 219 ? -13.657 -7.275 8.865 1.00 94.75 219 PRO A C 1
ATOM 1760 O O . PRO A 1 219 ? -13.373 -7.964 7.881 1.00 94.75 219 PRO A O 1
ATOM 1763 N N . THR A 1 220 ? -14.838 -6.671 8.973 1.00 93.44 220 THR A N 1
ATOM 1764 C CA . THR A 1 220 ? -15.806 -6.632 7.875 1.00 93.44 220 THR A CA 1
ATOM 1765 C C . THR A 1 220 ? -15.663 -5.310 7.136 1.00 93.44 220 THR A C 1
ATOM 1767 O O . THR A 1 220 ? -16.046 -4.262 7.652 1.00 93.44 220 THR A O 1
ATOM 1770 N N . TYR A 1 221 ? -15.103 -5.363 5.926 1.00 91.56 221 TYR A N 1
ATOM 1771 C CA . TYR A 1 221 ? -15.015 -4.204 5.039 1.00 91.56 221 TYR A CA 1
ATOM 1772 C C . TYR A 1 221 ? -16.368 -3.927 4.383 1.00 91.56 221 TYR A C 1
ATOM 1774 O O . TYR A 1 221 ? -16.991 -4.837 3.832 1.00 91.56 221 TYR A O 1
ATOM 1782 N N . GLN A 1 222 ? -16.809 -2.674 4.450 1.00 86.25 222 GLN A N 1
ATOM 1783 C CA . GLN A 1 222 ? -18.080 -2.225 3.868 1.00 86.25 222 GLN A CA 1
ATOM 1784 C C . GLN A 1 222 ? -17.967 -1.986 2.360 1.00 86.25 222 GLN A C 1
ATOM 1786 O O . GLN A 1 222 ? -18.929 -2.167 1.618 1.00 86.25 222 GLN A O 1
ATOM 1791 N N . GLU A 1 223 ? -16.777 -1.601 1.908 1.00 82.38 223 GLU A N 1
ATOM 1792 C CA . GLU A 1 223 ? -16.457 -1.328 0.514 1.00 82.38 223 GLU A CA 1
ATOM 1793 C C . GLU A 1 223 ? -15.062 -1.857 0.169 1.00 82.38 223 GLU A C 1
ATOM 1795 O O . GLU A 1 223 ? -14.273 -2.208 1.051 1.00 82.38 223 GLU A O 1
ATOM 1800 N N . LEU A 1 224 ? -14.774 -1.958 -1.131 1.00 78.69 224 LEU A N 1
ATOM 1801 C CA . LEU A 1 224 ? -13.413 -2.223 -1.585 1.00 78.69 224 LEU A CA 1
ATOM 1802 C C . LEU A 1 224 ? -12.522 -1.020 -1.239 1.00 78.69 224 LEU A C 1
ATOM 1804 O O . LEU A 1 224 ? -13.023 0.105 -1.246 1.00 78.69 224 LEU A O 1
ATOM 1808 N N . PRO A 1 225 ? -11.222 -1.230 -0.971 1.00 85.62 225 PRO A N 1
ATOM 1809 C CA . PRO A 1 225 ? -10.297 -0.126 -0.759 1.00 85.62 225 PRO A CA 1
ATOM 1810 C C . PRO A 1 225 ? -10.320 0.835 -1.946 1.00 85.62 225 PRO A C 1
ATOM 1812 O O . PRO A 1 225 ? -10.311 0.401 -3.100 1.00 85.62 225 PRO A O 1
ATOM 1815 N N . VAL A 1 226 ? -10.339 2.131 -1.658 1.00 83.19 226 VAL A N 1
ATOM 1816 C CA . VAL A 1 226 ? -10.296 3.189 -2.674 1.00 83.19 226 VAL A CA 1
ATOM 1817 C C . VAL A 1 226 ? -9.075 4.066 -2.454 1.00 83.19 226 VAL A C 1
ATOM 1819 O O . VAL A 1 226 ? -8.640 4.241 -1.318 1.00 83.19 226 VAL A O 1
ATOM 1822 N N . PHE A 1 227 ? -8.524 4.610 -3.536 1.00 85.12 227 PHE A N 1
ATOM 1823 C CA . PHE A 1 227 ? -7.494 5.640 -3.461 1.00 85.12 227 PHE A CA 1
ATOM 1824 C C . PHE A 1 227 ? -8.141 7.018 -3.532 1.00 85.12 227 PHE A C 1
ATOM 1826 O O . PHE A 1 227 ? -8.960 7.278 -4.414 1.00 85.12 227 PHE A O 1
ATOM 1833 N N . GLU A 1 228 ? -7.778 7.882 -2.593 1.00 87.19 228 GLU A N 1
ATOM 1834 C CA . GLU A 1 228 ? -8.210 9.274 -2.537 1.00 87.19 228 GLU A CA 1
ATOM 1835 C C . GLU A 1 228 ? -6.991 10.184 -2.357 1.00 87.19 228 GLU A C 1
ATOM 1837 O O . GLU A 1 228 ? -6.049 9.846 -1.637 1.00 87.19 228 GLU A O 1
ATOM 1842 N N . ASP A 1 229 ? -7.042 11.365 -2.968 1.00 87.38 229 ASP A N 1
ATOM 1843 C CA . ASP A 1 229 ? -6.089 12.435 -2.694 1.00 87.38 229 ASP A CA 1
ATOM 1844 C C . ASP A 1 229 ? -6.581 13.215 -1.472 1.00 87.38 229 ASP A C 1
ATOM 1846 O O . ASP A 1 229 ? -7.664 13.811 -1.486 1.00 87.38 229 ASP A O 1
ATOM 1850 N N . ILE A 1 230 ? -5.797 13.215 -0.397 1.00 84.06 230 ILE A N 1
ATOM 1851 C CA . ILE A 1 230 ? -6.118 13.945 0.830 1.00 84.06 230 ILE A CA 1
ATOM 1852 C C . ILE A 1 230 ? -5.181 15.124 0.924 1.00 84.06 230 ILE A C 1
ATOM 1854 O O . ILE A 1 230 ? -3.979 14.936 1.088 1.00 84.06 230 ILE A O 1
ATOM 1858 N N . GLY A 1 231 ? -5.706 16.342 0.906 1.00 78.88 231 GLY A N 1
ATOM 1859 C CA . GLY A 1 231 ? -4.847 17.470 1.213 1.00 78.88 231 GLY A CA 1
ATOM 1860 C C . GLY A 1 231 ? -4.870 17.920 2.661 1.00 78.88 231 GLY A C 1
ATOM 1861 O O . GLY A 1 231 ? -5.851 17.810 3.400 1.00 78.88 231 GLY A O 1
ATOM 1862 N N . LEU A 1 232 ? -3.698 18.395 3.041 1.00 73.00 232 LEU A N 1
ATOM 1863 C CA . LEU A 1 232 ? -3.287 18.846 4.344 1.00 73.00 232 LEU A CA 1
ATOM 1864 C C . LEU A 1 232 ? -2.994 20.334 4.232 1.00 73.00 232 LEU A C 1
ATOM 1866 O O . LEU A 1 232 ? -2.070 20.743 3.538 1.00 73.00 232 LEU A O 1
ATOM 1870 N N . GLY A 1 233 ? -3.770 21.145 4.931 1.00 63.53 233 GLY A N 1
ATOM 1871 C CA . GLY A 1 233 ? -3.537 22.576 5.017 1.00 63.53 233 GLY A CA 1
ATOM 1872 C C . GLY A 1 233 ? -4.238 23.136 6.238 1.00 63.53 233 GLY A C 1
ATOM 1873 O O . GLY A 1 233 ? -5.248 22.595 6.691 1.00 63.53 233 GLY A O 1
ATOM 1874 N N . ILE A 1 234 ? -3.662 24.192 6.800 1.00 57.38 234 ILE A N 1
ATOM 1875 C CA . ILE A 1 234 ? -4.296 24.960 7.877 1.00 57.38 234 ILE A CA 1
ATOM 1876 C C . ILE A 1 234 ? -5.204 26.038 7.260 1.00 57.38 234 ILE A C 1
ATOM 1878 O O . ILE A 1 234 ? -6.253 26.324 7.829 1.00 57.38 234 ILE A O 1
ATOM 1882 N N . ASP A 1 235 ? -4.847 26.533 6.064 1.00 59.41 235 ASP A N 1
ATOM 1883 C CA . ASP A 1 235 ? -5.533 27.584 5.304 1.00 59.41 235 ASP A CA 1
ATOM 1884 C C . ASP A 1 235 ? -5.529 27.275 3.785 1.00 59.41 235 ASP A C 1
ATOM 1886 O O . ASP A 1 235 ? -4.724 26.472 3.313 1.00 59.41 235 ASP A O 1
ATOM 1890 N N . GLU A 1 236 ? -6.408 27.928 3.005 1.00 60.12 236 GLU A N 1
ATOM 1891 C CA . GLU A 1 236 ? -6.595 27.691 1.552 1.00 60.12 236 GLU A CA 1
ATOM 1892 C C . GLU A 1 236 ? -5.335 27.926 0.692 1.00 60.12 236 GLU A C 1
ATOM 1894 O O . GLU A 1 236 ? -5.249 27.415 -0.423 1.00 60.12 236 GLU A O 1
ATOM 1899 N N . GLU A 1 237 ? -4.361 28.693 1.189 1.00 64.69 237 GLU A N 1
ATOM 1900 C CA . GLU A 1 237 ? -3.149 29.070 0.446 1.00 64.69 237 GLU A CA 1
ATOM 1901 C C . GLU A 1 237 ? -1.951 28.128 0.681 1.00 64.69 237 GLU A C 1
ATOM 1903 O O . GLU A 1 237 ? -0.998 28.170 -0.095 1.00 64.69 237 GLU A O 1
ATOM 1908 N N . ASP A 1 238 ? -1.997 27.265 1.705 1.00 65.50 238 ASP A N 1
ATOM 1909 C CA . ASP A 1 238 ? -0.891 26.374 2.101 1.00 65.50 238 ASP A CA 1
ATOM 1910 C C . ASP A 1 238 ? -1.396 24.926 2.232 1.00 65.50 238 ASP A C 1
ATOM 1912 O O . ASP A 1 238 ? -1.452 24.334 3.313 1.00 65.50 238 ASP A O 1
ATOM 1916 N N . PHE A 1 239 ? -1.865 24.391 1.101 1.00 69.44 239 PHE A N 1
ATOM 1917 C CA . PHE A 1 239 ? -2.438 23.052 0.985 1.00 69.44 239 PHE A CA 1
ATOM 1918 C C . PHE A 1 239 ? -1.449 22.115 0.287 1.00 69.44 239 PHE A C 1
ATOM 1920 O O . PHE A 1 239 ? -1.139 22.273 -0.894 1.00 69.44 239 PHE A O 1
ATOM 1927 N N . THR A 1 240 ? -0.953 21.124 1.020 1.00 77.00 240 THR A N 1
ATOM 1928 C CA . THR A 1 240 ? -0.164 20.016 0.478 1.00 77.00 240 THR A CA 1
ATOM 1929 C C . THR A 1 240 ? -1.081 18.829 0.240 1.00 77.00 240 THR A C 1
ATOM 1931 O O . THR A 1 240 ? -1.668 18.313 1.184 1.00 77.00 240 THR A O 1
ATOM 1934 N N . THR A 1 241 ? -1.192 18.363 -0.999 1.00 82.94 241 THR A N 1
ATOM 1935 C CA . THR A 1 241 ? -1.933 17.136 -1.308 1.00 82.94 241 THR A CA 1
ATOM 1936 C C . THR A 1 241 ? -1.059 15.912 -1.061 1.00 82.94 241 THR A C 1
ATOM 1938 O O . THR A 1 241 ? 0.059 15.833 -1.566 1.00 82.94 241 THR A O 1
ATOM 1941 N N . ILE A 1 242 ? -1.571 14.963 -0.284 1.00 83.88 242 ILE A N 1
ATOM 1942 C CA . ILE A 1 242 ? -1.054 13.602 -0.205 1.00 83.88 242 ILE A CA 1
ATOM 1943 C C . ILE A 1 242 ? -1.850 12.773 -1.204 1.00 83.88 242 ILE A C 1
ATOM 1945 O O . ILE A 1 242 ? -3.052 12.566 -1.035 1.00 83.88 242 ILE A O 1
ATOM 1949 N N . GLU A 1 243 ? -1.176 12.364 -2.267 1.00 84.06 243 GLU A N 1
ATOM 1950 C CA . GLU A 1 243 ? -1.755 11.555 -3.336 1.00 84.06 243 GLU A CA 1
ATOM 1951 C C . GLU A 1 243 ? -1.809 10.073 -2.926 1.00 84.06 243 GLU A C 1
ATOM 1953 O O . GLU A 1 243 ? -1.051 9.621 -2.061 1.00 84.06 243 GLU A O 1
ATOM 1958 N N . ASP A 1 244 ? -2.707 9.314 -3.556 1.00 82.12 244 ASP A N 1
ATOM 1959 C CA . ASP A 1 244 ? -2.812 7.851 -3.432 1.00 82.12 244 ASP A CA 1
ATOM 1960 C C . ASP A 1 244 ? -2.989 7.318 -2.000 1.00 82.12 244 ASP A C 1
ATOM 1962 O O . ASP A 1 244 ? -2.424 6.284 -1.615 1.00 82.12 244 ASP A O 1
ATOM 1966 N N . VAL A 1 245 ? -3.807 7.988 -1.188 1.00 89.75 245 VAL A N 1
ATOM 1967 C CA . VAL A 1 245 ? -4.131 7.488 0.148 1.00 89.75 245 VAL A CA 1
ATOM 1968 C C . VAL A 1 245 ? -5.151 6.358 0.031 1.00 89.75 245 VAL A C 1
ATOM 1970 O O . VAL A 1 245 ? -6.278 6.566 -0.417 1.00 89.75 245 VAL A O 1
ATOM 1973 N N . MET A 1 246 ? -4.778 5.149 0.456 1.00 92.19 246 MET A N 1
ATOM 1974 C CA . MET A 1 246 ? -5.683 4.002 0.500 1.00 92.19 246 MET A CA 1
ATOM 1975 C C . MET A 1 246 ? -6.653 4.144 1.671 1.00 92.19 246 MET A C 1
ATOM 1977 O O . MET A 1 246 ? -6.235 4.127 2.829 1.00 92.19 246 MET A O 1
ATOM 1981 N N . ILE A 1 247 ? -7.948 4.208 1.385 1.00 93.06 247 ILE A N 1
ATOM 1982 C CA . ILE A 1 247 ? -9.011 4.318 2.380 1.00 93.06 247 ILE A CA 1
ATOM 1983 C C . ILE A 1 247 ? -9.677 2.959 2.581 1.00 93.06 247 ILE A C 1
ATOM 1985 O O . ILE A 1 247 ? -10.188 2.352 1.640 1.00 93.06 247 ILE A O 1
ATOM 1989 N N . LEU A 1 248 ? -9.703 2.502 3.831 1.00 94.06 248 LEU A N 1
ATOM 1990 C CA . LEU A 1 248 ? -10.400 1.303 4.281 1.00 94.06 248 LEU A CA 1
ATOM 1991 C C . LEU A 1 248 ? -11.543 1.699 5.213 1.00 94.06 248 LEU A C 1
ATOM 1993 O O . LEU A 1 248 ? -11.317 2.355 6.233 1.00 94.06 248 LEU A O 1
ATOM 1997 N N . ARG A 1 249 ? -12.762 1.253 4.897 1.00 93.44 249 ARG A N 1
ATOM 1998 C CA . ARG A 1 249 ? -13.940 1.418 5.758 1.00 93.44 249 ARG A CA 1
ATOM 1999 C C . ARG A 1 249 ? -14.519 0.078 6.145 1.00 93.44 249 ARG A C 1
ATOM 2001 O O . ARG A 1 249 ? -14.644 -0.828 5.317 1.00 93.44 249 ARG A O 1
ATOM 2008 N N . GLY A 1 250 ? -14.887 -0.042 7.407 1.00 93.88 250 GLY A N 1
ATOM 2009 C CA . GLY A 1 250 ? -15.395 -1.290 7.927 1.00 93.88 250 GLY A CA 1
ATOM 2010 C C . GLY A 1 250 ? -15.724 -1.218 9.400 1.00 93.88 250 GLY A C 1
ATOM 2011 O O . GLY A 1 250 ? -15.820 -0.149 9.999 1.00 93.88 250 GLY A O 1
ATOM 2012 N N . TYR A 1 251 ? -15.891 -2.393 9.982 1.00 94.62 251 TYR A N 1
ATOM 2013 C CA . TYR A 1 251 ? -16.027 -2.546 11.417 1.00 94.62 251 TYR A CA 1
ATOM 2014 C C . TYR A 1 251 ? -15.414 -3.863 11.880 1.00 94.62 251 TYR A C 1
ATOM 2016 O O . TYR A 1 251 ? -15.387 -4.857 11.148 1.00 94.62 251 TYR A O 1
ATOM 2024 N N . TYR A 1 252 ? -14.959 -3.884 13.128 1.00 94.50 252 TYR A N 1
ATOM 2025 C CA . TYR A 1 252 ? -14.655 -5.125 13.828 1.00 94.50 252 TYR A CA 1
ATOM 2026 C C . TYR A 1 252 ? -15.924 -5.660 14.501 1.00 94.50 252 TYR A C 1
ATOM 2028 O O . TYR A 1 252 ? -16.602 -4.898 15.199 1.00 94.50 252 TYR A O 1
ATOM 2036 N N . PRO A 1 253 ? -16.266 -6.953 14.340 1.00 93.19 253 PRO A N 1
ATOM 2037 C CA . PRO A 1 253 ? -17.477 -7.551 14.903 1.00 93.19 253 PRO A CA 1
ATOM 2038 C C . PRO A 1 253 ? -17.326 -7.881 16.401 1.00 93.19 253 PRO A C 1
ATOM 2040 O O . PRO A 1 253 ? -17.697 -8.964 16.856 1.00 93.19 253 PRO A O 1
ATOM 2043 N N . LEU A 1 254 ? -16.774 -6.946 17.176 1.00 91.38 254 LEU A N 1
ATOM 2044 C CA . LEU A 1 254 ? -16.586 -7.082 18.617 1.00 91.38 254 LEU A CA 1
ATOM 2045 C C . LEU A 1 254 ? -17.943 -7.202 19.338 1.00 91.38 254 LEU A C 1
ATOM 2047 O O . LEU A 1 254 ? -18.992 -6.776 18.837 1.00 91.38 254 LEU A O 1
ATOM 2051 N N . LYS A 1 255 ? -17.931 -7.824 20.521 1.00 86.81 255 LYS A N 1
ATOM 2052 C CA . LYS A 1 255 ? -19.099 -7.973 21.399 1.00 86.81 255 LYS A CA 1
ATOM 2053 C C . LYS A 1 255 ? -18.912 -7.134 22.667 1.00 86.81 255 LYS A C 1
ATOM 2055 O O . LYS A 1 255 ? -17.797 -7.068 23.166 1.00 86.81 255 LYS A O 1
ATOM 2060 N N . PRO A 1 256 ? -19.980 -6.529 23.220 1.00 86.69 256 PRO A N 1
ATOM 2061 C CA . PRO A 1 256 ? -21.376 -6.606 22.776 1.00 86.69 256 PRO A CA 1
ATOM 2062 C C . PRO A 1 256 ? -21.726 -5.633 21.643 1.00 86.69 256 PRO A C 1
ATOM 2064 O O . PRO A 1 256 ? -22.869 -5.629 21.197 1.00 86.69 256 PRO A O 1
ATOM 2067 N N . LYS A 1 257 ? -20.791 -4.782 21.211 1.00 89.50 257 LYS A N 1
ATOM 2068 C CA . LYS A 1 257 ? -21.008 -3.787 20.159 1.00 89.50 257 LYS A CA 1
ATOM 2069 C C . LYS A 1 257 ? -19.838 -3.797 19.174 1.00 89.50 257 LYS A C 1
ATOM 2071 O O . LYS A 1 257 ? -18.700 -3.942 19.622 1.00 89.50 257 LYS A O 1
ATOM 2076 N N . PRO A 1 258 ? -20.107 -3.622 17.871 1.00 92.38 258 PRO A N 1
ATOM 2077 C CA . PRO A 1 258 ? -19.059 -3.572 16.864 1.00 92.38 258 PRO A CA 1
ATOM 2078 C C . PRO A 1 258 ? -18.276 -2.264 16.979 1.00 92.38 258 PRO A C 1
ATOM 2080 O O . PRO A 1 258 ? -18.764 -1.295 17.559 1.00 92.38 258 PRO A O 1
ATOM 2083 N N . VAL A 1 259 ? -17.081 -2.240 16.394 1.00 93.88 259 VAL A N 1
ATOM 2084 C CA . VAL A 1 259 ? -16.182 -1.078 16.404 1.00 93.88 259 VAL A CA 1
ATOM 2085 C C . VAL A 1 259 ? -15.983 -0.592 14.967 1.00 93.88 259 VAL A C 1
ATOM 2087 O O . VAL A 1 259 ? -15.209 -1.215 14.232 1.00 93.88 259 VAL A O 1
ATOM 2090 N N . PRO A 1 260 ? -16.709 0.453 14.533 1.00 94.25 260 PRO A N 1
ATOM 2091 C CA . PRO A 1 260 ? -16.549 1.046 13.209 1.00 94.25 260 PRO A CA 1
ATOM 2092 C C . PRO A 1 260 ? -15.185 1.722 13.055 1.00 94.25 260 PRO A C 1
ATOM 2094 O O . PRO A 1 260 ? -14.660 2.310 14.003 1.00 94.25 260 PRO A O 1
ATOM 2097 N N . PHE A 1 261 ? -14.625 1.668 11.849 1.00 94.75 261 PHE A N 1
ATOM 2098 C CA . PHE A 1 261 ? -13.369 2.331 11.523 1.00 94.75 261 PHE A CA 1
ATOM 2099 C C . PHE A 1 261 ? -13.370 2.942 10.119 1.00 94.75 261 PHE A C 1
ATOM 2101 O O . PHE A 1 261 ? -13.962 2.415 9.171 1.00 94.75 261 PHE A O 1
ATOM 2108 N N . LYS A 1 262 ? -12.591 4.015 9.980 1.00 95.12 262 LYS A N 1
ATOM 2109 C CA . LYS A 1 262 ? -12.049 4.518 8.720 1.00 95.12 262 LYS A CA 1
ATOM 2110 C C . LYS A 1 262 ? -10.535 4.665 8.880 1.00 95.12 262 LYS A C 1
ATOM 2112 O O . LYS A 1 262 ? -10.041 5.538 9.594 1.00 95.12 262 LYS A O 1
ATOM 2117 N N . LEU A 1 263 ? -9.793 3.808 8.191 1.00 95.88 263 LEU A N 1
ATOM 2118 C CA . LEU A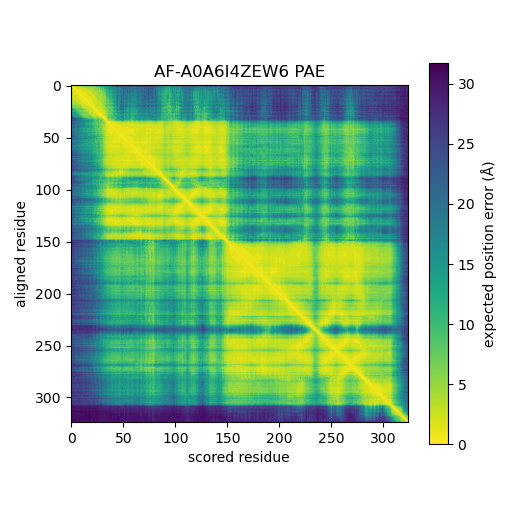 1 263 ? -8.334 3.779 8.220 1.00 95.88 263 LEU A CA 1
ATOM 2119 C C . LEU A 1 263 ? -7.816 4.273 6.879 1.00 95.88 263 LEU A C 1
ATOM 2121 O O . LEU A 1 263 ? -8.271 3.814 5.837 1.00 95.88 263 LEU A O 1
ATOM 2125 N N . SER A 1 264 ? -6.883 5.213 6.906 1.00 95.25 264 SER A N 1
ATOM 2126 C CA . SER A 1 264 ? -6.253 5.740 5.697 1.00 95.25 264 SER A CA 1
ATOM 2127 C C . SER A 1 264 ? -4.771 5.409 5.748 1.00 95.25 264 SER A C 1
ATOM 2129 O O . SER A 1 264 ? -4.126 5.695 6.757 1.00 95.25 264 SER A O 1
ATOM 2131 N N . TYR A 1 265 ? -4.239 4.804 4.695 1.00 94.31 265 TYR A N 1
ATOM 2132 C CA . TYR A 1 265 ? -2.849 4.371 4.607 1.00 94.31 265 TYR A CA 1
ATOM 2133 C C . TYR A 1 265 ? -2.148 5.058 3.444 1.00 94.31 265 TYR A C 1
ATOM 2135 O O . TYR A 1 265 ? -2.709 5.181 2.360 1.00 94.31 265 TYR A O 1
ATOM 2143 N N . VAL A 1 266 ? -0.899 5.447 3.663 1.00 91.12 266 VAL A N 1
ATOM 2144 C CA . VAL A 1 266 ? 0.012 5.881 2.602 1.00 91.12 266 VAL A CA 1
ATOM 2145 C C . VAL A 1 266 ? 1.075 4.819 2.411 1.00 91.12 266 VAL A C 1
ATOM 2147 O O . VAL A 1 266 ? 1.463 4.130 3.358 1.00 91.12 266 VAL A O 1
ATOM 2150 N N . TYR A 1 267 ? 1.538 4.661 1.179 1.00 85.56 267 TYR A N 1
ATOM 2151 C CA . TYR A 1 267 ? 2.632 3.748 0.908 1.00 85.56 267 TYR A CA 1
ATOM 2152 C C . TYR A 1 267 ? 3.966 4.459 1.130 1.00 85.56 267 TYR A C 1
ATOM 2154 O O . TYR A 1 267 ? 4.402 5.256 0.300 1.00 85.56 267 TYR A O 1
ATOM 2162 N N . GLU A 1 268 ? 4.630 4.136 2.233 1.00 83.94 268 GLU A N 1
ATOM 2163 C CA . GLU A 1 268 ? 6.001 4.545 2.516 1.00 83.94 268 GLU A CA 1
ATOM 2164 C C . GLU A 1 268 ? 6.900 3.340 2.305 1.00 83.94 268 GLU A C 1
ATOM 2166 O O . GLU A 1 268 ? 7.008 2.463 3.163 1.00 83.94 268 GLU A O 1
ATOM 2171 N N . HIS A 1 269 ? 7.502 3.286 1.118 1.00 71.62 269 HIS A N 1
ATOM 2172 C CA . HIS A 1 269 ? 8.229 2.118 0.645 1.00 71.62 269 HIS A CA 1
ATOM 2173 C C . HIS A 1 269 ? 9.152 1.509 1.728 1.00 71.62 269 HIS A C 1
ATOM 2175 O O . HIS A 1 269 ? 9.974 2.236 2.294 1.00 71.62 269 HIS A O 1
ATOM 2181 N N . PRO A 1 270 ? 9.057 0.188 1.990 1.00 72.69 270 PRO A N 1
ATOM 2182 C CA . PRO A 1 270 ? 8.238 -0.816 1.293 1.00 72.69 270 PRO A CA 1
ATOM 2183 C C . PRO A 1 270 ? 6.839 -1.070 1.883 1.00 72.69 270 PRO A C 1
ATOM 2185 O O . PRO A 1 270 ? 6.156 -1.989 1.428 1.00 72.69 270 PRO A O 1
ATOM 2188 N N . GLU A 1 271 ? 6.394 -0.299 2.873 1.00 82.69 271 GLU A N 1
ATOM 2189 C CA . GLU A 1 271 ? 5.232 -0.634 3.700 1.00 82.69 271 GLU A CA 1
ATOM 2190 C C . GLU A 1 271 ? 4.053 0.331 3.513 1.00 82.69 271 GLU A C 1
ATOM 2192 O O . GLU A 1 271 ? 4.207 1.529 3.284 1.00 82.69 271 GLU A O 1
ATOM 2197 N N . TRP A 1 272 ? 2.834 -0.185 3.679 1.00 89.00 272 TRP A N 1
ATOM 2198 C CA . TRP A 1 272 ? 1.674 0.667 3.933 1.00 89.00 272 TRP A CA 1
ATOM 2199 C C . TRP A 1 272 ? 1.716 1.129 5.387 1.00 89.00 272 TRP A C 1
ATOM 2201 O O . TRP A 1 272 ? 1.604 0.313 6.304 1.00 89.00 272 TRP A O 1
ATOM 2211 N N . LYS A 1 273 ? 1.853 2.436 5.605 1.00 93.50 273 LYS A N 1
ATOM 2212 C CA . LYS A 1 273 ? 1.828 3.043 6.935 1.00 93.50 273 LYS A CA 1
ATOM 2213 C C . LYS A 1 273 ? 0.538 3.807 7.168 1.00 93.50 273 LYS A C 1
ATOM 2215 O O . LYS A 1 273 ? -0.047 4.382 6.252 1.00 93.50 273 LYS A O 1
ATOM 2220 N N . LEU A 1 274 ? 0.086 3.797 8.417 1.00 95.81 274 LEU A N 1
ATOM 2221 C CA . LEU A 1 274 ? -1.152 4.453 8.810 1.00 95.81 274 LEU A CA 1
ATOM 2222 C C . LEU A 1 274 ? -0.992 5.972 8.722 1.00 95.81 274 LEU A C 1
ATOM 2224 O O . LEU A 1 274 ? -0.209 6.561 9.463 1.00 95.81 274 LEU A O 1
ATOM 2228 N N . PHE A 1 275 ? -1.759 6.597 7.840 1.00 94.06 275 PHE A N 1
ATOM 2229 C CA . PHE A 1 275 ? -1.788 8.041 7.655 1.00 94.06 275 PHE A CA 1
ATOM 2230 C C . PHE A 1 275 ? -2.872 8.699 8.495 1.00 94.06 275 PHE A C 1
ATOM 2232 O O . PHE A 1 275 ? -2.595 9.624 9.242 1.00 94.06 275 PHE A O 1
ATOM 2239 N N . GLN A 1 276 ? -4.106 8.205 8.431 1.00 91.69 276 GLN A N 1
ATOM 2240 C CA . GLN A 1 276 ? -5.202 8.737 9.233 1.00 91.69 276 GLN A CA 1
ATOM 2241 C C . GLN A 1 276 ? -5.927 7.599 9.931 1.00 91.69 276 GLN A C 1
ATOM 2243 O O . GLN A 1 276 ? -6.273 6.587 9.323 1.00 91.69 276 GLN A O 1
ATOM 2248 N N . PHE A 1 277 ? -6.165 7.798 11.222 1.00 92.75 277 PHE A N 1
ATOM 2249 C CA . PHE A 1 277 ? -6.883 6.858 12.062 1.00 92.75 277 PHE A CA 1
ATOM 2250 C C . PHE A 1 277 ? -8.162 7.506 12.572 1.00 92.75 277 PHE A C 1
ATOM 2252 O O . PHE A 1 277 ? -8.122 8.507 13.307 1.00 92.75 277 PHE A O 1
ATOM 2259 N N . ASP A 1 278 ? -9.288 6.946 12.154 1.00 92.06 278 ASP A N 1
ATOM 2260 C CA . ASP A 1 278 ? -10.601 7.295 12.655 1.00 92.06 278 ASP A CA 1
ATOM 2261 C C . ASP A 1 278 ? -11.305 6.022 13.115 1.00 92.06 278 ASP A C 1
ATOM 2263 O O . ASP A 1 278 ? -11.526 5.087 12.344 1.00 92.06 278 ASP A O 1
ATOM 2267 N N . ILE A 1 279 ? -11.585 5.976 14.407 1.00 90.00 279 ILE A N 1
ATOM 2268 C CA . ILE A 1 279 ? -12.271 4.877 15.063 1.00 90.00 279 ILE A CA 1
ATOM 2269 C C . ILE A 1 279 ? -13.392 5.486 15.878 1.00 90.00 279 ILE A C 1
ATOM 2271 O O . ILE A 1 279 ? -13.197 6.495 16.572 1.00 90.00 279 ILE A O 1
ATOM 2275 N N . SER A 1 280 ? -14.550 4.857 15.790 1.00 86.94 280 SER A N 1
ATOM 2276 C CA . SER A 1 280 ? -15.732 5.275 16.520 1.00 86.94 280 SER A CA 1
ATOM 2277 C C . SER A 1 280 ? -15.962 4.387 17.723 1.00 86.94 280 SER A C 1
ATOM 2279 O O . SER A 1 280 ? -15.524 3.232 17.772 1.00 86.94 280 SER A O 1
ATOM 2281 N N . GLU A 1 281 ? -16.634 4.949 18.726 1.00 86.19 281 GLU A N 1
ATOM 2282 C CA . GLU A 1 281 ? -16.928 4.211 19.946 1.00 86.19 281 GLU A CA 1
ATOM 2283 C C . GLU A 1 281 ? -17.746 2.964 19.594 1.00 86.19 281 GLU A C 1
ATOM 2285 O O . GLU A 1 281 ? -18.527 3.011 18.637 1.00 86.19 281 GLU A O 1
ATOM 2290 N N . PRO A 1 282 ? -17.620 1.857 20.350 1.00 84.38 282 PRO A N 1
ATOM 2291 C CA . PRO A 1 282 ? -18.379 0.653 20.059 1.00 84.38 282 PRO A CA 1
ATOM 2292 C C . PRO A 1 282 ? -19.883 0.955 19.971 1.00 84.38 282 PRO A C 1
ATOM 2294 O O . PRO A 1 282 ? -20.548 1.239 20.975 1.00 84.38 282 PRO A O 1
ATOM 2297 N N . THR A 1 283 ? -20.434 0.917 18.759 1.00 84.38 283 THR A N 1
ATOM 2298 C CA . THR A 1 283 ? -21.793 1.372 18.465 1.00 84.38 283 THR A CA 1
ATOM 2299 C C . THR A 1 283 ? -22.357 0.693 17.230 1.00 84.38 283 THR A C 1
ATOM 2301 O O . THR A 1 283 ? -21.644 0.374 16.287 1.00 84.38 283 THR A O 1
ATOM 2304 N N . ILE A 1 284 ? -23.675 0.510 17.228 1.00 84.38 284 ILE A N 1
ATOM 2305 C CA . ILE A 1 284 ? -24.423 -0.001 16.076 1.00 84.38 284 ILE A CA 1
ATOM 2306 C C . ILE A 1 284 ? -24.901 1.117 15.142 1.00 84.38 284 ILE A C 1
ATOM 2308 O O . ILE A 1 284 ? -25.270 0.854 14.004 1.00 84.38 284 ILE A O 1
ATOM 2312 N N . THR A 1 285 ? -24.901 2.368 15.615 1.00 83.31 285 THR A N 1
ATOM 2313 C CA . THR A 1 285 ? -25.532 3.510 14.931 1.00 83.31 285 THR A CA 1
ATOM 2314 C C . THR A 1 285 ? -24.782 3.989 13.696 1.00 83.31 285 THR A C 1
ATOM 2316 O O . THR A 1 285 ? -25.345 4.723 12.892 1.00 83.31 285 THR A O 1
ATOM 2319 N N . GLU A 1 286 ? -23.516 3.611 13.560 1.00 82.06 286 GLU A N 1
ATOM 2320 C CA . GLU A 1 286 ? -22.682 3.983 12.415 1.00 82.06 286 GLU A CA 1
ATOM 2321 C C . GLU A 1 286 ? -22.626 2.900 11.339 1.00 82.06 286 GLU A C 1
ATOM 2323 O O . GLU A 1 286 ? -22.101 3.128 10.250 1.00 82.06 286 GLU A O 1
ATOM 2328 N N . LEU A 1 287 ? -23.197 1.724 11.612 1.00 85.25 287 LEU A N 1
ATOM 2329 C CA . LEU A 1 287 ? -23.338 0.697 10.596 1.00 85.25 287 LEU A CA 1
ATOM 2330 C C . LEU A 1 287 ? -24.481 1.054 9.654 1.00 85.25 287 LEU A C 1
ATOM 2332 O O . LEU A 1 287 ? -25.529 1.562 10.063 1.00 85.25 287 LEU A O 1
ATOM 2336 N N . SER A 1 288 ? -24.312 0.710 8.378 1.00 85.69 288 SER A N 1
ATOM 2337 C CA . SER A 1 288 ? -25.450 0.701 7.469 1.00 85.69 288 SER A CA 1
ATOM 2338 C C . SER A 1 288 ? -26.506 -0.293 7.986 1.00 85.69 288 SER A C 1
ATOM 2340 O O . SER A 1 288 ? -26.161 -1.275 8.651 1.00 85.69 288 SER A O 1
ATOM 2342 N N . PRO A 1 289 ? -27.800 -0.117 7.660 1.00 86.00 289 PRO A N 1
ATOM 2343 C CA . PRO A 1 289 ? -28.825 -1.074 8.076 1.00 86.00 289 PRO A CA 1
ATOM 2344 C C . PRO A 1 289 ? -28.527 -2.515 7.633 1.00 86.00 289 PRO A C 1
ATOM 2346 O O . PRO A 1 289 ? -28.894 -3.460 8.324 1.00 86.00 289 PRO A O 1
ATOM 2349 N N . GLN A 1 290 ? -27.849 -2.692 6.494 1.00 86.94 290 GLN A N 1
ATOM 2350 C CA . GLN A 1 290 ? -27.459 -4.009 5.987 1.00 86.94 290 GLN A CA 1
ATOM 2351 C C . GLN A 1 290 ? -26.346 -4.624 6.843 1.00 86.94 290 GLN A C 1
ATOM 2353 O O . GLN A 1 290 ? -26.471 -5.771 7.275 1.00 86.94 290 GLN A O 1
ATOM 2358 N N . ASP A 1 291 ? -25.310 -3.845 7.157 1.00 87.50 291 ASP A N 1
ATOM 2359 C CA . ASP A 1 291 ? -24.187 -4.301 7.979 1.00 87.50 291 ASP A CA 1
ATOM 2360 C C . ASP A 1 291 ? -24.611 -4.580 9.418 1.00 87.50 291 ASP A C 1
ATOM 2362 O O . ASP A 1 291 ? -24.190 -5.572 10.005 1.00 87.50 291 ASP A O 1
ATOM 2366 N N . CYS A 1 292 ? -25.493 -3.748 9.975 1.00 89.00 292 CYS A N 1
ATOM 2367 C CA . CYS A 1 292 ? -26.028 -3.958 11.313 1.00 89.00 292 CYS A CA 1
ATOM 2368 C C . CYS A 1 292 ? -26.791 -5.288 11.399 1.00 89.00 292 CYS A C 1
ATOM 2370 O O . CYS A 1 292 ? -26.613 -6.049 12.350 1.00 89.00 292 CYS A O 1
ATOM 2372 N N . ILE A 1 293 ? -27.597 -5.615 10.382 1.00 89.25 293 ILE A N 1
ATOM 2373 C CA . ILE A 1 293 ? -28.315 -6.893 10.331 1.00 89.25 293 ILE A CA 1
ATOM 2374 C C . ILE A 1 293 ? -27.348 -8.069 10.204 1.00 89.25 293 ILE A C 1
ATOM 2376 O O . ILE A 1 293 ? -27.550 -9.081 10.875 1.00 89.25 293 ILE A O 1
ATOM 2380 N N . LEU A 1 294 ? -26.293 -7.943 9.394 1.00 87.62 294 LEU A N 1
ATOM 2381 C CA . LEU A 1 294 ? -25.256 -8.969 9.287 1.00 87.62 294 LEU A CA 1
ATOM 2382 C C . LEU A 1 294 ? -24.543 -9.175 10.631 1.00 87.62 294 LEU A C 1
ATOM 2384 O O . LEU A 1 294 ? -24.416 -10.307 11.098 1.00 87.62 294 LEU A O 1
ATOM 2388 N N . TRP A 1 295 ? -24.160 -8.088 11.299 1.00 89.44 295 TRP A N 1
ATOM 2389 C CA . TRP A 1 295 ? -23.556 -8.132 12.625 1.00 89.44 295 TRP A CA 1
ATOM 2390 C C . TRP A 1 295 ? -24.486 -8.781 13.662 1.00 89.44 295 TRP A C 1
ATOM 2392 O O . TRP A 1 295 ? -24.043 -9.679 14.381 1.00 89.44 295 TRP A O 1
ATOM 2402 N N . LEU A 1 296 ? -25.780 -8.431 13.705 1.00 89.06 296 LEU A N 1
ATOM 2403 C CA . LEU A 1 296 ? -26.756 -9.019 14.637 1.00 89.06 296 LEU A CA 1
ATOM 2404 C C . LEU A 1 296 ? -26.849 -10.545 14.523 1.00 89.06 296 LEU A C 1
ATOM 2406 O O . LEU A 1 296 ? -27.112 -11.218 15.518 1.00 89.06 296 LEU A O 1
ATOM 2410 N N . GLN A 1 297 ? -26.602 -11.129 13.346 1.00 87.81 297 GLN A N 1
ATOM 2411 C CA . GLN A 1 297 ? -26.619 -12.587 13.184 1.00 87.81 297 GLN A CA 1
ATOM 2412 C C . GLN A 1 297 ? -25.555 -13.296 14.036 1.00 87.81 297 GLN A C 1
ATOM 2414 O O . GLN A 1 297 ? -25.762 -14.458 14.407 1.00 87.81 297 GLN A O 1
ATOM 2419 N N . THR A 1 298 ? -24.468 -12.598 14.385 1.00 84.81 298 THR A N 1
ATOM 2420 C CA . THR A 1 298 ? -23.356 -13.092 15.219 1.00 84.81 298 THR A CA 1
ATOM 2421 C C . THR A 1 298 ? -23.606 -12.950 16.726 1.00 84.81 298 THR A C 1
ATOM 2423 O O . THR A 1 298 ? -22.861 -13.507 17.544 1.00 84.81 298 THR A O 1
ATOM 2426 N N . GLN A 1 299 ? -24.659 -12.222 17.105 1.00 84.81 299 GLN A N 1
ATOM 2427 C CA . GLN A 1 299 ? -24.987 -11.900 18.490 1.00 84.81 299 GLN A CA 1
ATOM 2428 C C . GLN A 1 299 ? -25.958 -12.916 19.102 1.00 84.81 299 GLN A C 1
ATOM 2430 O O . GLN A 1 299 ? -26.706 -13.604 18.402 1.00 84.81 299 GLN A O 1
ATOM 2435 N N . GLU A 1 300 ? -25.948 -13.010 20.434 1.00 86.56 300 GLU A N 1
ATOM 2436 C CA . GLU A 1 300 ? -26.931 -13.813 21.173 1.00 86.56 300 GLU A CA 1
ATOM 2437 C C . GLU A 1 300 ? -28.323 -13.178 21.093 1.00 86.56 300 GLU A C 1
ATOM 2439 O O . GLU A 1 300 ? -29.308 -13.859 20.805 1.00 86.56 300 GLU A O 1
ATOM 2444 N N . ASN A 1 301 ? -28.394 -11.857 21.286 1.00 85.00 301 ASN A N 1
ATOM 2445 C CA . ASN A 1 301 ? -29.605 -11.077 21.081 1.00 85.00 301 ASN A CA 1
ATOM 2446 C C . ASN A 1 301 ? -29.682 -10.595 19.626 1.00 85.00 301 ASN A C 1
ATOM 2448 O O . ASN A 1 301 ? -28.917 -9.727 19.212 1.00 85.00 301 ASN A O 1
ATOM 2452 N N . LYS A 1 302 ? -30.637 -11.143 18.872 1.00 90.06 302 LYS A N 1
ATOM 2453 C CA . LYS A 1 302 ? -30.841 -10.865 17.443 1.00 90.06 302 LYS A CA 1
ATOM 2454 C C . LYS A 1 302 ? -32.000 -9.907 17.177 1.00 90.06 302 LYS A C 1
ATOM 2456 O O . LYS A 1 302 ? -32.581 -9.967 16.098 1.00 90.06 302 LYS A O 1
ATOM 2461 N N . ASP A 1 303 ? -32.382 -9.083 18.156 1.00 87.62 303 ASP A N 1
ATOM 2462 C CA . ASP A 1 303 ? -33.482 -8.129 18.002 1.00 87.62 303 ASP A CA 1
ATOM 2463 C C . ASP A 1 303 ? -33.174 -7.114 16.882 1.00 87.62 303 ASP A C 1
ATOM 2465 O O . ASP A 1 303 ? -32.303 -6.256 17.069 1.00 87.62 303 ASP A O 1
ATOM 2469 N N . PRO A 1 304 ? -33.873 -7.185 15.730 1.00 85.06 304 PRO A N 1
ATOM 2470 C CA . PRO A 1 304 ? -33.616 -6.311 14.593 1.00 85.06 304 PRO A CA 1
ATOM 2471 C C . PRO A 1 304 ? -34.005 -4.856 14.866 1.00 85.06 304 PRO A C 1
ATOM 2473 O O . PRO A 1 304 ? -33.540 -3.978 14.141 1.00 85.06 304 PRO A O 1
ATOM 2476 N N . ALA A 1 305 ? -34.813 -4.569 15.898 1.00 85.56 305 ALA A N 1
ATOM 2477 C CA . ALA A 1 305 ? -35.176 -3.199 16.260 1.00 85.56 305 ALA A CA 1
ATOM 2478 C C . ALA A 1 305 ? -33.940 -2.334 16.557 1.00 85.56 305 ALA A C 1
ATOM 2480 O O . ALA A 1 305 ? -33.940 -1.144 16.251 1.00 85.56 305 ALA A O 1
ATOM 2481 N N . GLN A 1 306 ? -32.855 -2.952 17.034 1.00 83.00 306 GLN A N 1
ATOM 2482 C CA . GLN A 1 306 ? -31.565 -2.301 17.270 1.00 83.00 306 GLN A CA 1
ATOM 2483 C C . GLN A 1 306 ? -30.974 -1.656 16.001 1.00 83.00 306 GLN A C 1
ATOM 2485 O O . GLN A 1 306 ? -30.326 -0.619 16.088 1.00 83.00 306 GLN A O 1
ATOM 2490 N N . CYS A 1 307 ? -31.225 -2.220 14.815 1.00 83.75 307 CYS A N 1
ATOM 2491 C CA . CYS A 1 307 ? -30.690 -1.707 13.547 1.00 83.75 307 CYS A CA 1
ATOM 2492 C C . CYS A 1 307 ? -31.587 -0.685 12.850 1.00 83.75 307 CYS A C 1
ATOM 2494 O O . CYS A 1 307 ? -31.160 -0.035 11.894 1.00 83.75 307 CYS A O 1
ATOM 2496 N N . PHE A 1 308 ? -32.845 -0.578 13.274 1.00 79.12 308 PHE A N 1
ATOM 2497 C CA . PHE A 1 308 ? -33.864 0.186 12.562 1.00 79.12 308 PHE A CA 1
ATOM 2498 C C . PHE A 1 308 ? -34.472 1.301 13.396 1.00 79.12 308 PHE A C 1
ATOM 2500 O O . PHE A 1 308 ? -35.498 1.829 12.976 1.00 79.12 308 PHE A O 1
ATOM 2507 N N . ASP A 1 309 ? -33.878 1.667 14.535 1.00 64.44 309 ASP A N 1
ATOM 2508 C CA . ASP A 1 309 ? -34.476 2.664 15.417 1.00 64.44 309 ASP A CA 1
ATOM 2509 C C . ASP A 1 309 ? -34.749 3.981 14.660 1.00 64.44 309 ASP A C 1
ATOM 2511 O O . ASP A 1 309 ? -33.854 4.707 14.210 1.00 64.44 309 ASP A O 1
ATOM 2515 N N . ILE A 1 310 ? -36.041 4.219 14.418 1.00 52.62 310 ILE A N 1
ATOM 2516 C CA . ILE A 1 310 ? -36.565 5.160 13.420 1.00 52.62 310 ILE A CA 1
ATOM 2517 C C . ILE A 1 310 ? -36.353 6.606 13.888 1.00 52.62 310 ILE A C 1
ATOM 2519 O O . ILE A 1 310 ? -36.299 7.527 13.066 1.00 52.62 310 ILE A O 1
ATOM 2523 N N . GLU A 1 311 ? -36.200 6.823 15.196 1.00 53.28 311 GLU A N 1
ATOM 2524 C CA . GLU A 1 311 ? -36.041 8.156 15.779 1.00 53.28 311 GLU A CA 1
ATOM 2525 C C . GLU A 1 311 ? -34.630 8.734 15.577 1.00 53.28 311 GLU A C 1
ATOM 2527 O O . GLU A 1 311 ? -34.504 9.923 15.286 1.00 53.28 311 GLU A O 1
ATOM 2532 N N . LEU A 1 312 ? -33.574 7.912 15.591 1.00 53.34 312 LEU A N 1
ATOM 2533 C CA . LEU A 1 312 ? -32.191 8.359 15.340 1.00 53.34 312 LEU A CA 1
ATOM 2534 C C . LEU A 1 312 ? -31.937 8.703 13.860 1.00 53.34 312 LEU A C 1
ATOM 2536 O O . LEU A 1 312 ? -31.263 9.687 13.544 1.00 53.34 312 LEU A O 1
ATOM 2540 N N . ASN A 1 313 ? -32.553 7.954 12.941 1.00 42.72 313 ASN A N 1
ATOM 2541 C CA . ASN A 1 313 ? -32.419 8.171 11.496 1.00 42.72 313 ASN A CA 1
ATOM 2542 C C . ASN A 1 313 ? -33.146 9.440 10.997 1.00 42.72 313 ASN A C 1
ATOM 2544 O O . ASN A 1 313 ? -32.780 10.005 9.962 1.00 42.72 313 ASN A O 1
ATOM 2548 N N . ARG A 1 314 ? -34.172 9.921 11.718 1.00 45.91 314 ARG A N 1
ATOM 2549 C CA . ARG A 1 314 ? -34.868 11.183 11.392 1.00 45.91 314 ARG A CA 1
ATOM 2550 C C . ARG A 1 314 ? -33.987 12.408 11.626 1.00 45.91 314 ARG A C 1
ATOM 2552 O O . ARG A 1 314 ? -34.015 13.330 10.812 1.00 45.91 314 ARG A O 1
ATOM 2559 N N . THR A 1 315 ? -33.169 12.385 12.674 1.00 43.75 315 THR A N 1
ATOM 2560 C CA . THR A 1 315 ? -32.265 13.486 13.032 1.00 43.75 315 THR A CA 1
ATOM 2561 C C . THR A 1 315 ? -31.066 13.569 12.081 1.00 43.75 315 THR A C 1
ATOM 2563 O O . THR A 1 315 ? -30.674 14.664 11.690 1.00 43.75 315 THR A O 1
ATOM 2566 N N . GLN A 1 316 ? -30.540 12.428 11.615 1.00 42.72 316 GLN A N 1
ATOM 2567 C CA . GLN A 1 316 ? -29.438 12.386 10.639 1.00 42.72 316 GLN A CA 1
ATOM 2568 C C . GLN A 1 316 ? -29.854 12.748 9.201 1.00 42.72 316 GLN A C 1
ATOM 2570 O O . GLN A 1 316 ? -29.022 13.211 8.426 1.00 42.72 316 GLN A O 1
ATOM 2575 N N . ARG A 1 317 ? -31.134 12.595 8.823 1.00 43.59 317 ARG A N 1
ATOM 2576 C CA . ARG A 1 317 ? -31.629 12.950 7.474 1.00 43.59 317 ARG A CA 1
ATOM 2577 C C . ARG A 1 317 ? -32.132 14.387 7.324 1.00 43.59 317 ARG A C 1
ATOM 2579 O O . ARG A 1 317 ? -32.664 14.720 6.269 1.00 43.59 317 ARG A O 1
ATOM 2586 N N . GLY A 1 318 ? -31.995 15.239 8.344 1.00 38.88 318 GLY A N 1
ATOM 2587 C CA . GLY A 1 318 ? -32.392 16.650 8.250 1.00 38.88 318 GLY A CA 1
ATOM 2588 C C . GLY A 1 318 ? -33.871 16.860 7.902 1.00 38.88 318 GLY A C 1
ATOM 2589 O O . GLY A 1 318 ? -34.233 17.895 7.344 1.00 38.88 318 GLY A O 1
ATOM 2590 N N . ILE A 1 319 ? -34.743 15.891 8.199 1.00 43.00 319 ILE A N 1
ATOM 2591 C CA . ILE A 1 319 ? -36.179 16.050 7.971 1.00 43.00 319 ILE A CA 1
ATOM 2592 C C . ILE A 1 319 ? -36.753 16.757 9.196 1.00 43.00 319 ILE A C 1
ATOM 2594 O O . ILE A 1 319 ? -37.235 16.129 10.136 1.00 43.00 319 ILE A O 1
ATOM 2598 N N . ILE A 1 320 ? -36.691 18.089 9.173 1.00 40.97 320 ILE A N 1
ATOM 2599 C CA . ILE A 1 320 ? -37.515 18.939 10.029 1.00 40.97 320 ILE A CA 1
ATOM 2600 C C . ILE A 1 320 ? -38.962 18.716 9.583 1.00 40.97 320 ILE A C 1
ATOM 2602 O O . ILE A 1 320 ? -39.418 19.304 8.603 1.00 40.97 320 ILE A O 1
ATOM 2606 N N . THR A 1 321 ? -39.701 17.847 10.269 1.00 44.22 321 THR A N 1
ATOM 2607 C CA . THR A 1 321 ? -41.160 17.927 10.217 1.00 44.22 321 THR A CA 1
ATOM 2608 C C . THR A 1 321 ? -41.580 19.039 11.160 1.00 44.22 321 THR A C 1
ATOM 2610 O O . THR A 1 321 ? -41.738 18.825 12.359 1.00 44.22 321 THR A O 1
ATOM 2613 N N . ASP A 1 322 ? -41.712 20.238 10.602 1.00 42.28 322 ASP A N 1
ATOM 2614 C CA . ASP A 1 322 ? -42.464 21.319 11.222 1.00 42.28 322 ASP A CA 1
ATOM 2615 C C . ASP A 1 322 ? -43.936 20.883 11.265 1.00 42.28 322 ASP A C 1
ATOM 2617 O O . ASP A 1 322 ? -44.581 20.700 10.227 1.00 42.28 322 ASP A O 1
ATOM 2621 N N . SER A 1 323 ? -44.454 20.632 12.464 1.00 42.16 323 SER A N 1
ATOM 2622 C CA . SER A 1 323 ? -45.875 20.383 12.682 1.00 42.16 323 SER A CA 1
ATOM 2623 C C . SER A 1 323 ? -46.368 21.268 13.818 1.00 42.16 323 SER A C 1
ATOM 2625 O O . SER A 1 323 ? -46.013 21.055 14.978 1.00 42.16 323 SER A O 1
ATOM 2627 N N . ARG A 1 324 ? -47.162 22.260 13.401 1.00 37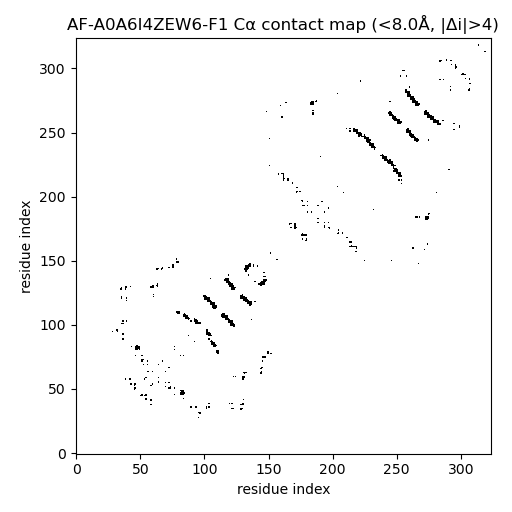.59 324 ARG A N 1
ATOM 2628 C CA . ARG A 1 324 ? -48.004 23.165 14.193 1.00 37.59 324 ARG A CA 1
ATOM 2629 C C . ARG A 1 324 ? -48.835 22.482 15.268 1.00 37.59 324 ARG A C 1
ATOM 2631 O O . ARG A 1 324 ? -49.296 21.345 15.018 1.00 37.59 324 ARG A O 1
#